Protein AF-A0AAD4BBR0-F1 (afdb_monomer)

Sequence (242 aa):
MSVAPRSRIVREEPELSGVGLGNFWDVTA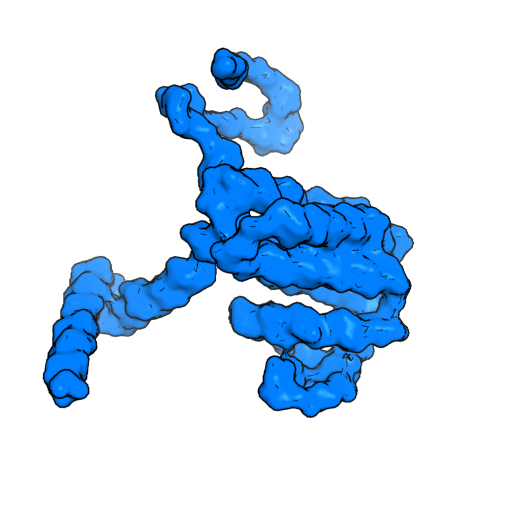KLPHSNIFLCITPDILHQLHKGVFKDHFVAWCAEIIGDEELDARFKAMTSYASLRHFKKGISKRKQWTGGDQKELEQVFVGVIAGAVDHRVITAARALLDFISYSQYQSHTDDTLQKMEAALKSFHQNKAVFVDLGIRTDFNIPKIHSMNHYMASICLFGSADGFNTEVPERLHIDLAKRAYRASNRRDYVIQMTTWLRRQDSIRLHDHFLKW

Radius of gyration: 22.99 Å; Cα contacts (8 Å, |Δi|>4): 212; chains: 1; bounding box: 62×43×58 Å

Foldseek 3Di:
DDDDDQDPPDDDDVVVVVPVPPDPPPPCSPPRPDDVVLVDFDALQVLQLVNPPPPPLVVLLCVQQPQVLLQVLLCVDDDDPPADRPNRGPPPPPDDDSVNSVSCLVCVLVSCPPRDDPLSSQLSVLSSLLSVLLQDQADDPVSLVSNVVSLVSNVVSVCVSVVVVVDDDDPGVSNVCSVCSSVSCVVPNGRVVPHCPVVVVVCVVQPVVQQVPDPVPVSVVSSVVVVVVVVVVVVVVVVVVD

Organism: NCBI:txid1328754

Structure (mmCIF, N/CA/C/O backbone):
data_AF-A0AAD4BBR0-F1
#
_entry.id   AF-A0AAD4BBR0-F1
#
loop_
_atom_site.group_PDB
_atom_site.id
_atom_site.type_symbol
_atom_site.label_atom_id
_atom_site.label_alt_id
_atom_site.label_comp_id
_atom_site.label_asym_id
_atom_site.label_entity_id
_atom_site.label_seq_id
_atom_site.pdbx_PDB_ins_code
_atom_site.Cartn_x
_atom_site.Cartn_y
_atom_site.Cartn_z
_atom_site.occupancy
_atom_site.B_iso_or_equiv
_atom_site.auth_seq_id
_atom_site.auth_comp_id
_atom_site.auth_asym_id
_atom_site.auth_atom_id
_atom_site.pdbx_PDB_model_num
ATOM 1 N N . MET A 1 1 ? -12.978 -14.078 -35.466 1.00 35.56 1 MET A N 1
ATOM 2 C CA . MET A 1 1 ? -12.199 -12.822 -35.401 1.00 35.56 1 MET A CA 1
ATOM 3 C C . MET A 1 1 ? -13.170 -11.658 -35.509 1.00 35.56 1 MET A C 1
ATOM 5 O O . MET A 1 1 ? -13.582 -11.312 -36.606 1.00 35.56 1 MET A O 1
ATOM 9 N N . SER A 1 2 ? -13.630 -11.148 -34.366 1.00 29.53 2 SER A N 1
ATOM 10 C CA . SER A 1 2 ? -14.564 -10.021 -34.306 1.00 29.53 2 SER A CA 1
ATOM 11 C C . SER A 1 2 ? -13.764 -8.725 -34.320 1.00 29.53 2 SER A C 1
ATOM 13 O O . SER A 1 2 ? -12.906 -8.521 -33.465 1.00 29.53 2 SER A O 1
ATOM 15 N N . VAL A 1 3 ? -14.013 -7.880 -35.315 1.00 32.84 3 VAL A N 1
ATOM 16 C CA . VAL A 1 3 ? -13.402 -6.556 -35.457 1.00 32.84 3 VAL A CA 1
ATOM 17 C C . VAL A 1 3 ? -13.932 -5.664 -34.332 1.00 32.84 3 VAL A C 1
ATOM 19 O O . VAL A 1 3 ? -15.141 -5.484 -34.205 1.00 32.84 3 VAL A O 1
ATOM 22 N N . ALA A 1 4 ? -13.036 -5.131 -33.498 1.00 34.41 4 ALA A N 1
ATOM 23 C CA . ALA A 1 4 ? -13.383 -4.120 -32.502 1.00 34.41 4 ALA A CA 1
ATOM 24 C C . ALA A 1 4 ? -13.940 -2.864 -33.206 1.00 34.41 4 ALA A C 1
ATOM 26 O O . ALA A 1 4 ? -13.445 -2.499 -34.279 1.00 34.41 4 ALA A O 1
ATOM 27 N N . PRO A 1 5 ? -14.970 -2.199 -32.654 1.00 35.06 5 PRO A N 1
ATOM 28 C CA . PRO A 1 5 ? -15.591 -1.061 -33.315 1.00 35.06 5 PRO A CA 1
ATOM 29 C C . PRO A 1 5 ? -14.582 0.086 -33.448 1.00 35.06 5 PRO A C 1
ATOM 31 O O . PRO A 1 5 ? -13.895 0.441 -32.491 1.00 35.06 5 PRO A O 1
ATOM 34 N N . ARG A 1 6 ? -14.498 0.661 -34.656 1.00 39.75 6 ARG A N 1
ATOM 35 C CA . ARG A 1 6 ? -13.721 1.875 -34.944 1.00 39.75 6 ARG A CA 1
ATOM 36 C C . ARG A 1 6 ? -14.080 2.954 -33.924 1.00 39.75 6 ARG A C 1
ATOM 38 O O . ARG A 1 6 ? -15.258 3.287 -33.786 1.00 39.75 6 ARG A O 1
ATOM 45 N N . SER A 1 7 ? -13.073 3.515 -33.257 1.00 41.94 7 SER A N 1
ATOM 46 C CA . SER A 1 7 ? -13.229 4.715 -32.442 1.00 41.94 7 SER A CA 1
ATOM 47 C C . SER A 1 7 ? -13.866 5.805 -33.306 1.00 41.94 7 SER A C 1
ATOM 49 O O . SER A 1 7 ? -13.363 6.200 -34.360 1.00 41.94 7 SER A O 1
ATOM 51 N N . ARG A 1 8 ? -15.069 6.212 -32.904 1.00 38.47 8 ARG A N 1
ATOM 52 C CA . ARG A 1 8 ? -15.843 7.257 -33.563 1.00 38.47 8 ARG A CA 1
ATOM 53 C C . ARG A 1 8 ? -15.064 8.559 -33.384 1.00 38.47 8 ARG A C 1
ATOM 55 O O . ARG A 1 8 ? -14.736 8.916 -32.258 1.00 38.47 8 ARG A O 1
ATOM 62 N N . ILE A 1 9 ? -14.766 9.249 -34.484 1.00 43.62 9 ILE A N 1
ATOM 63 C CA . ILE A 1 9 ? -14.258 10.625 -34.450 1.00 43.62 9 ILE A CA 1
ATOM 64 C C . ILE A 1 9 ? -15.238 11.427 -33.587 1.00 43.62 9 ILE A C 1
ATOM 66 O O . ILE A 1 9 ? -16.419 11.524 -33.933 1.00 43.62 9 ILE A O 1
ATOM 70 N N . VAL A 1 10 ? -14.757 11.911 -32.442 1.00 47.94 10 VAL A N 1
ATOM 71 C CA . VAL A 1 10 ? -15.538 12.681 -31.471 1.00 47.94 10 VAL A CA 1
ATOM 72 C C . VAL A 1 10 ? -16.025 13.943 -32.179 1.00 47.94 10 VAL A C 1
ATOM 74 O O . VAL A 1 10 ? -15.234 14.817 -32.527 1.00 47.94 10 VAL A O 1
ATOM 77 N N . ARG A 1 11 ? -17.329 13.997 -32.467 1.00 41.81 11 ARG A N 1
ATOM 78 C CA . ARG A 1 11 ? -18.015 15.261 -32.740 1.00 41.81 11 ARG A CA 1
ATOM 79 C C . ARG A 1 11 ? -18.098 16.008 -31.414 1.00 41.81 11 ARG A C 1
ATOM 81 O O . ARG A 1 11 ? -18.297 15.366 -30.388 1.00 41.81 11 ARG A O 1
ATOM 88 N N . GLU A 1 12 ? -17.921 17.324 -31.457 1.00 41.38 12 GLU A N 1
ATOM 89 C CA . GLU A 1 12 ? -18.091 18.212 -30.306 1.00 41.38 12 GLU A CA 1
ATOM 90 C C . GLU A 1 12 ? -19.393 17.866 -29.572 1.00 41.38 12 GLU A C 1
ATOM 92 O O . GLU A 1 12 ? -20.475 18.005 -30.142 1.00 41.38 12 GLU A O 1
ATOM 97 N N . GLU A 1 13 ? -19.287 17.367 -28.338 1.00 45.59 13 GLU A N 1
ATOM 98 C CA . GLU A 1 13 ? -20.430 17.198 -27.444 1.00 45.59 13 GLU A CA 1
ATOM 99 C C . GLU A 1 13 ? -20.559 18.480 -26.612 1.00 45.59 13 GLU A C 1
ATOM 101 O O . GLU A 1 13 ? -19.735 18.721 -25.724 1.00 45.59 13 GLU A O 1
ATOM 106 N N . PRO A 1 14 ? -21.558 19.339 -26.891 1.00 49.19 14 PRO A N 1
ATOM 107 C CA . PRO A 1 14 ? -21.671 20.655 -26.258 1.00 49.19 14 PRO A CA 1
ATOM 108 C C . PRO A 1 14 ? -21.890 20.576 -24.740 1.00 49.19 14 PRO A C 1
ATOM 110 O O . PRO A 1 14 ? -21.621 21.541 -24.025 1.00 49.19 14 PRO A O 1
ATOM 113 N N . GLU A 1 15 ? -22.351 19.427 -24.240 1.00 51.62 15 GLU A N 1
ATOM 114 C CA . GLU A 1 15 ? -22.767 19.208 -22.851 1.00 51.62 15 GLU A CA 1
ATOM 115 C C . GLU A 1 15 ? -21.601 19.206 -21.846 1.00 51.62 15 GLU A C 1
ATOM 117 O O . GLU A 1 15 ? -21.786 19.587 -20.692 1.00 51.62 15 GLU A O 1
ATOM 122 N N . LEU A 1 16 ? -20.377 18.867 -22.268 1.00 51.00 16 LEU A N 1
ATOM 123 C CA . LEU A 1 16 ? -19.216 18.763 -21.366 1.00 51.00 16 LEU A CA 1
ATOM 124 C C . LEU A 1 16 ? -18.528 20.111 -21.083 1.00 51.00 16 LEU A C 1
ATOM 126 O O . LEU A 1 16 ? -17.777 20.246 -20.116 1.00 51.00 16 LEU A O 1
ATOM 130 N N . SER A 1 17 ? -18.834 21.136 -21.881 1.00 47.94 17 SER A N 1
ATOM 131 C CA . SER A 1 17 ? -18.266 22.483 -21.741 1.00 47.94 17 SER A CA 1
ATOM 132 C C . SER A 1 17 ? -18.757 23.230 -20.490 1.00 47.94 17 SER A C 1
ATOM 134 O O . SER A 1 17 ? -18.035 24.065 -19.945 1.00 47.94 17 SER A O 1
ATOM 136 N N . GLY A 1 18 ? -19.950 22.892 -19.982 1.00 48.28 18 GLY A N 1
ATOM 137 C CA . GLY A 1 18 ? -20.580 23.562 -18.837 1.00 48.28 18 GLY A CA 1
ATOM 138 C C . GLY A 1 18 ? -19.974 23.234 -17.466 1.00 48.28 18 GLY A C 1
ATOM 139 O O . GLY A 1 18 ? -20.261 23.930 -16.497 1.00 48.28 18 GLY A O 1
ATOM 140 N N . VAL A 1 19 ? -19.127 22.203 -17.371 1.00 54.66 19 VAL A N 1
ATOM 141 C CA . VAL A 1 19 ? -18.536 21.705 -16.107 1.00 54.66 19 VAL A CA 1
ATOM 142 C C . VAL A 1 19 ? -17.014 21.886 -16.021 1.00 54.66 19 VAL A C 1
ATOM 144 O O . VAL A 1 19 ? -16.364 21.320 -15.147 1.00 54.66 19 VAL A O 1
ATOM 147 N N . GLY A 1 20 ? -16.419 22.697 -16.903 1.00 43.34 20 GLY A N 1
ATOM 148 C CA . GLY A 1 20 ? -14.985 23.024 -16.850 1.00 43.34 20 GLY A CA 1
ATOM 149 C C . GLY A 1 20 ? -14.047 21.883 -17.265 1.00 43.34 20 GLY A C 1
ATOM 150 O O . GLY A 1 20 ? -12.828 22.013 -17.151 1.00 43.34 20 GLY A O 1
ATOM 151 N N . LEU A 1 21 ? -14.590 20.778 -17.779 1.00 47.72 21 LEU A N 1
ATOM 152 C CA . LEU A 1 21 ? -13.823 19.706 -18.404 1.00 47.72 21 LEU A CA 1
ATOM 153 C C . LEU A 1 21 ? -13.617 20.070 -19.878 1.00 47.72 21 LEU A C 1
ATOM 155 O O . LEU A 1 21 ? -14.464 19.812 -20.727 1.00 47.72 21 LEU A O 1
ATOM 159 N N . GLY A 1 22 ? -12.500 20.736 -20.174 1.00 45.62 22 GLY A N 1
ATOM 160 C CA . GLY A 1 22 ? -12.110 21.030 -21.552 1.00 45.62 22 GLY A CA 1
ATOM 161 C C . GLY A 1 22 ? -11.939 19.751 -22.379 1.00 45.62 22 GLY A C 1
ATOM 162 O O . GLY A 1 22 ? -11.588 18.702 -21.840 1.00 45.62 22 GLY A O 1
ATOM 163 N N . ASN A 1 23 ? -12.170 19.860 -23.691 1.00 51.03 23 ASN A N 1
ATOM 164 C CA . ASN A 1 23 ? -12.022 18.776 -24.664 1.00 51.03 23 ASN A CA 1
ATOM 165 C C . ASN A 1 23 ? -10.709 18.008 -24.440 1.00 51.03 23 ASN A C 1
ATOM 167 O O . ASN A 1 23 ? -9.622 18.515 -24.727 1.00 51.03 23 ASN A O 1
ATOM 171 N N . PHE A 1 24 ? -10.806 16.778 -23.934 1.00 52.38 24 PHE A N 1
ATOM 172 C CA . PHE A 1 24 ? -9.657 15.893 -23.814 1.00 52.38 24 PHE A CA 1
ATOM 173 C C . PHE A 1 24 ? -9.290 15.411 -25.218 1.00 52.38 24 PHE A C 1
ATOM 175 O O . PHE A 1 24 ? -9.916 14.508 -25.772 1.00 52.38 24 PHE A O 1
ATOM 182 N N . TRP A 1 25 ? -8.310 16.068 -25.836 1.00 58.62 25 TRP A N 1
ATOM 183 C CA . TRP A 1 25 ? -7.782 15.633 -27.120 1.00 58.62 25 TRP A CA 1
ATOM 184 C C . TRP A 1 25 ? -6.954 14.366 -26.916 1.00 58.62 25 TRP A C 1
ATOM 186 O O . TRP A 1 25 ? -5.816 14.423 -26.444 1.00 58.62 25 TRP A O 1
ATOM 196 N N . ASP A 1 26 ? -7.525 13.217 -27.273 1.00 63.56 26 ASP A N 1
ATOM 197 C CA . ASP A 1 26 ? -6.785 11.962 -27.305 1.00 63.56 26 ASP A CA 1
ATOM 198 C C . ASP A 1 26 ? -5.733 12.020 -28.424 1.00 63.56 26 ASP A C 1
ATOM 200 O O . ASP A 1 26 ? -6.010 11.801 -29.606 1.00 63.56 26 ASP A O 1
ATOM 204 N N . VAL A 1 27 ? -4.491 12.323 -28.043 1.00 67.75 27 VAL A N 1
ATO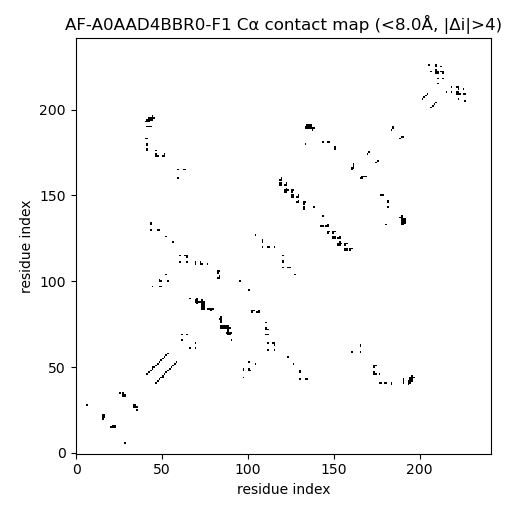M 205 C CA . VAL A 1 27 ? -3.330 12.353 -28.945 1.00 67.75 27 VAL A CA 1
ATOM 206 C C . VAL A 1 27 ? -3.071 11.000 -29.615 1.00 67.75 27 VAL A C 1
ATOM 208 O O . VAL A 1 27 ? -2.441 10.959 -30.673 1.00 67.75 27 VAL A O 1
ATOM 211 N N . THR A 1 28 ? -3.590 9.906 -29.047 1.00 66.62 28 THR A N 1
ATOM 212 C CA . THR A 1 28 ? -3.481 8.557 -29.609 1.00 66.62 28 THR A CA 1
ATOM 213 C C . THR A 1 28 ? -4.592 8.227 -30.601 1.00 66.62 28 THR A C 1
ATOM 215 O O . THR A 1 28 ? -4.449 7.262 -31.343 1.00 66.62 28 THR A O 1
ATOM 218 N N . ALA A 1 29 ? -5.629 9.063 -30.742 1.00 69.75 29 ALA A N 1
ATOM 219 C CA . ALA A 1 29 ? -6.727 8.828 -31.686 1.00 69.75 29 ALA A CA 1
ATOM 220 C C . ALA A 1 29 ? -6.264 8.724 -33.153 1.00 69.75 29 ALA A C 1
ATOM 222 O O . ALA A 1 29 ? -6.942 8.128 -33.989 1.00 69.75 29 ALA A O 1
ATOM 223 N N . LYS A 1 30 ? -5.098 9.300 -33.476 1.00 79.88 30 LYS A N 1
ATOM 224 C CA . LYS A 1 30 ? -4.462 9.217 -34.802 1.00 79.88 30 LYS A CA 1
ATOM 225 C C . LYS A 1 30 ? -3.532 8.011 -34.968 1.00 79.88 30 LYS A C 1
ATOM 227 O O . LYS A 1 30 ? -3.019 7.797 -36.064 1.00 79.88 30 LYS A O 1
ATOM 232 N N . LEU A 1 31 ? -3.291 7.244 -33.908 1.00 79.62 31 LEU A N 1
ATOM 233 C CA . LEU A 1 31 ? -2.424 6.073 -33.904 1.00 79.62 31 LEU A CA 1
ATOM 234 C C . LEU A 1 31 ? -3.302 4.807 -33.954 1.00 79.62 31 LEU A C 1
ATOM 236 O O . LEU A 1 31 ? -3.894 4.429 -32.947 1.00 79.62 31 LEU A O 1
ATOM 240 N N . PRO A 1 32 ? -3.397 4.117 -35.107 1.00 76.69 32 PRO A N 1
ATOM 241 C CA . PRO A 1 32 ? -4.401 3.070 -35.350 1.00 76.69 32 PRO A CA 1
ATOM 242 C C . PRO A 1 32 ? -4.247 1.808 -34.484 1.00 76.69 32 PRO A C 1
ATOM 244 O O . PRO A 1 32 ? -5.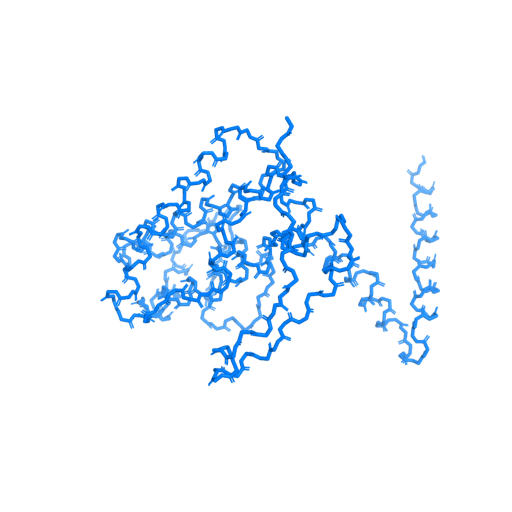137 0.960 -34.473 1.00 76.69 32 PRO A O 1
ATOM 247 N N . HIS A 1 33 ? -3.132 1.677 -33.764 1.00 78.62 33 HIS A N 1
ATOM 248 C CA . HIS A 1 33 ? -2.830 0.547 -32.882 1.00 78.62 33 HIS A CA 1
ATOM 249 C C . HIS A 1 33 ? -2.523 0.981 -31.444 1.00 78.62 33 HIS A C 1
ATOM 251 O O . HIS A 1 33 ? -2.006 0.189 -30.661 1.00 78.62 33 HIS A O 1
ATOM 257 N N . SER A 1 34 ? -2.821 2.232 -31.088 1.00 76.62 34 SER A N 1
ATOM 258 C CA . SER A 1 34 ? -2.643 2.738 -29.731 1.00 76.62 34 SER A CA 1
ATOM 259 C C . SER A 1 34 ? -4.003 2.946 -29.090 1.00 76.62 34 SER A C 1
ATOM 261 O O . SER A 1 34 ? -4.878 3.597 -29.650 1.00 76.62 34 SER A O 1
ATOM 263 N N . ASN A 1 35 ? -4.174 2.380 -27.902 1.00 78.31 35 ASN A N 1
ATOM 264 C CA . ASN A 1 35 ? -5.327 2.640 -27.062 1.00 78.31 35 ASN A CA 1
ATOM 265 C C . ASN A 1 35 ? -4.808 3.247 -25.761 1.00 78.31 35 ASN A C 1
ATOM 267 O O . ASN A 1 35 ? -4.262 2.526 -24.928 1.00 78.31 35 ASN A O 1
ATOM 271 N N . ILE A 1 36 ? -4.965 4.562 -25.595 1.00 78.62 36 ILE A N 1
ATOM 272 C CA . ILE A 1 36 ? -4.484 5.275 -24.405 1.00 78.62 36 ILE A CA 1
ATOM 273 C C . ILE A 1 36 ? -5.045 4.698 -23.101 1.00 78.62 36 ILE A C 1
ATOM 275 O O . ILE A 1 36 ? -4.349 4.684 -22.088 1.00 78.62 36 ILE A O 1
ATOM 279 N N . PHE A 1 37 ? -6.259 4.142 -23.129 1.00 74.19 37 PHE A N 1
ATOM 280 C CA . PHE A 1 37 ? -6.887 3.528 -21.959 1.00 74.19 37 PHE A CA 1
ATOM 281 C C . PHE A 1 37 ? -6.199 2.226 -21.533 1.00 74.19 37 PHE A C 1
ATOM 283 O O . PHE A 1 37 ? -6.291 1.840 -20.373 1.00 74.19 37 PHE A O 1
ATOM 290 N N . LEU A 1 38 ? -5.474 1.576 -22.446 1.00 78.31 38 LEU A N 1
ATOM 291 C CA . LEU A 1 38 ? -4.644 0.405 -22.164 1.00 78.31 38 LEU A CA 1
ATOM 292 C C . LEU A 1 38 ? -3.210 0.774 -21.756 1.00 78.31 38 LEU A C 1
ATOM 294 O O . LEU A 1 38 ? -2.477 -0.082 -21.275 1.00 78.31 38 LEU A O 1
ATOM 298 N N . CYS A 1 39 ? -2.797 2.033 -21.929 1.00 77.06 39 CYS A N 1
ATOM 299 C CA . CYS A 1 39 ? -1.454 2.493 -21.569 1.00 77.06 39 CYS A CA 1
ATOM 300 C C . CYS A 1 39 ? -1.303 2.825 -20.077 1.00 77.06 39 CYS A C 1
ATOM 302 O O . CYS A 1 39 ? -0.183 3.021 -19.610 1.00 77.06 39 CYS A O 1
ATOM 304 N N . ILE A 1 40 ? -2.406 2.917 -19.330 1.00 80.19 40 ILE A N 1
ATOM 305 C CA . ILE A 1 40 ? -2.385 3.197 -17.893 1.00 80.19 40 ILE A CA 1
ATOM 306 C C . ILE A 1 40 ? -2.365 1.862 -17.154 1.00 80.19 40 ILE A C 1
ATOM 308 O O . ILE A 1 40 ? -3.407 1.319 -16.789 1.00 80.19 40 ILE A O 1
ATOM 312 N N . THR A 1 41 ? -1.168 1.318 -16.957 1.00 83.44 41 THR A N 1
ATOM 313 C CA . THR A 1 41 ? -1.000 0.085 -16.190 1.00 83.44 41 THR A CA 1
ATOM 314 C C . THR A 1 41 ? -1.154 0.339 -14.683 1.00 83.44 41 THR A C 1
ATOM 316 O O . THR A 1 41 ? -0.916 1.455 -14.204 1.00 83.44 41 THR A O 1
ATOM 319 N N . PRO A 1 42 ? -1.560 -0.681 -13.911 1.00 87.69 42 PRO A N 1
ATOM 320 C CA . PRO A 1 42 ? -1.640 -0.589 -12.460 1.00 87.69 42 PRO A CA 1
ATOM 321 C C . PRO A 1 42 ? -0.301 -0.197 -11.816 1.00 87.69 42 PRO A C 1
ATOM 323 O O . PRO A 1 42 ? 0.756 -0.594 -12.281 1.00 87.69 42 PRO A O 1
ATOM 326 N N . ASP A 1 43 ? -0.334 0.563 -10.724 1.00 89.81 43 ASP A N 1
ATOM 327 C CA . ASP A 1 43 ? 0.864 0.938 -9.958 1.00 89.81 43 ASP A CA 1
ATOM 328 C C . ASP A 1 43 ? 0.622 0.656 -8.476 1.00 89.81 43 ASP A C 1
ATOM 330 O O . ASP A 1 43 ? -0.039 1.434 -7.781 1.00 89.81 43 ASP A O 1
ATOM 334 N N . ILE A 1 44 ? 1.159 -0.468 -7.999 1.00 90.69 44 ILE A N 1
ATOM 335 C CA . ILE A 1 44 ? 0.946 -0.967 -6.636 1.00 90.69 44 ILE A CA 1
ATOM 336 C C . ILE A 1 44 ? 1.392 0.079 -5.606 1.00 90.69 44 ILE A C 1
ATOM 338 O O . ILE A 1 44 ? 0.682 0.335 -4.630 1.00 90.69 44 ILE A O 1
ATOM 342 N N . LEU A 1 45 ? 2.529 0.742 -5.829 1.00 88.81 45 LEU A N 1
ATOM 343 C CA . LEU A 1 45 ? 3.076 1.691 -4.865 1.00 88.81 45 LEU A CA 1
ATOM 344 C C . LEU A 1 45 ? 2.199 2.935 -4.725 1.00 88.81 45 LEU A C 1
ATOM 346 O O . LEU A 1 45 ? 1.766 3.286 -3.623 1.00 88.81 45 LEU A O 1
ATOM 350 N N . HIS A 1 46 ? 1.939 3.631 -5.831 1.00 88.75 46 HIS A N 1
ATOM 351 C CA .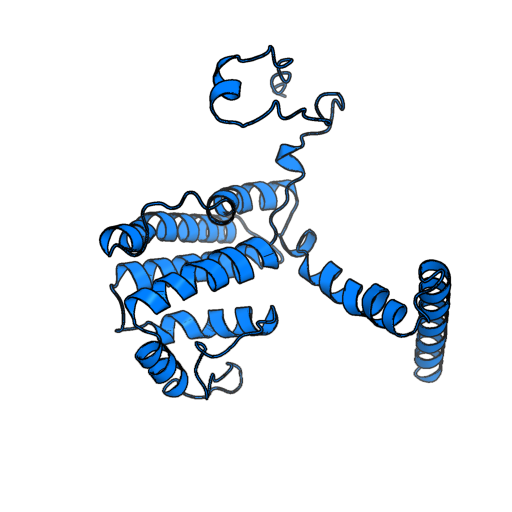 HIS A 1 46 ? 1.259 4.926 -5.773 1.00 88.75 46 HIS A CA 1
ATOM 352 C C . HIS A 1 46 ? -0.258 4.807 -5.653 1.00 88.75 46 HIS A C 1
ATOM 354 O O . HIS A 1 46 ? -0.894 5.683 -5.042 1.00 88.75 46 HIS A O 1
ATOM 360 N N . GLN A 1 47 ? -0.838 3.754 -6.235 1.00 93.06 47 GLN A N 1
ATOM 361 C CA . GLN A 1 47 ? -2.275 3.525 -6.185 1.00 93.06 47 GLN A CA 1
ATOM 362 C C . GLN A 1 47 ? -2.652 2.806 -4.898 1.00 93.06 47 GLN A C 1
ATOM 364 O O . GLN A 1 47 ? -3.463 3.354 -4.158 1.00 93.06 47 GLN A O 1
ATOM 369 N N . LEU A 1 48 ? -2.052 1.654 -4.585 1.00 94.69 48 LEU A N 1
ATOM 370 C CA . LEU A 1 48 ? -2.499 0.824 -3.465 1.00 94.69 48 LEU A CA 1
ATOM 371 C C . LEU A 1 48 ? -1.849 1.219 -2.138 1.00 94.69 48 LEU A C 1
ATOM 373 O O . LEU A 1 48 ? -2.546 1.751 -1.275 1.00 94.69 48 LEU A O 1
ATOM 377 N N . HIS A 1 49 ? -0.533 1.034 -1.997 1.00 93.62 49 HIS A N 1
ATOM 378 C CA . HIS A 1 49 ? 0.189 1.236 -0.732 1.00 93.62 49 HIS A CA 1
ATOM 379 C C . HIS A 1 49 ? 0.050 2.660 -0.205 1.00 93.62 49 HIS A C 1
ATOM 381 O O . HIS A 1 49 ? -0.455 2.917 0.892 1.00 93.62 49 HIS A O 1
ATOM 387 N N . LYS A 1 50 ? 0.476 3.625 -1.021 1.00 91.75 50 LYS A N 1
ATOM 388 C CA . LYS A 1 50 ? 0.426 5.035 -0.655 1.00 91.75 50 LYS A CA 1
ATOM 389 C C . LYS A 1 50 ? -0.993 5.571 -0.739 1.00 91.75 50 LYS A C 1
ATOM 391 O O . LYS A 1 50 ? -1.428 6.275 0.159 1.00 91.75 50 LYS A O 1
ATOM 396 N N . GLY A 1 51 ? -1.693 5.253 -1.822 1.00 93.69 51 GLY A N 1
ATOM 397 C CA . GLY A 1 51 ? -2.978 5.850 -2.143 1.00 93.69 51 GLY A CA 1
ATOM 398 C C . GLY A 1 51 ? -4.145 5.296 -1.345 1.00 93.69 51 GLY A C 1
ATOM 399 O O . GLY A 1 51 ? -4.652 5.962 -0.450 1.00 93.69 51 GLY A O 1
ATOM 400 N N . VAL A 1 52 ? -4.616 4.109 -1.716 1.00 96.69 52 VAL A N 1
ATOM 401 C CA . VAL A 1 52 ? -5.816 3.511 -1.127 1.00 96.69 52 VAL A CA 1
ATOM 402 C C . VAL A 1 52 ? -5.587 3.187 0.346 1.00 96.69 52 VAL A C 1
ATOM 404 O O . VAL A 1 52 ? -6.412 3.560 1.174 1.00 96.69 52 VAL A O 1
ATOM 407 N N . PHE A 1 53 ? -4.474 2.542 0.691 1.00 97.25 53 PHE A N 1
ATOM 408 C CA . PHE A 1 53 ? -4.215 2.129 2.063 1.00 97.25 53 PHE A CA 1
ATOM 409 C C . PHE A 1 53 ? -3.783 3.307 2.945 1.00 97.25 53 PHE A C 1
ATOM 411 O O . PHE A 1 53 ? -4.539 3.732 3.819 1.00 97.25 53 PHE A O 1
ATOM 418 N N . LYS A 1 54 ? -2.595 3.881 2.721 1.00 94.81 54 LYS A N 1
ATOM 419 C CA . LYS A 1 54 ? -2.029 4.870 3.652 1.00 94.81 54 LYS A CA 1
ATOM 420 C C . LYS A 1 54 ? -2.739 6.231 3.623 1.00 94.81 54 LYS A C 1
ATOM 422 O O . LYS A 1 54 ? -2.944 6.813 4.685 1.00 94.81 54 LYS A O 1
ATOM 427 N N . ASP A 1 55 ? -3.027 6.803 2.452 1.00 94.06 55 ASP A N 1
ATOM 428 C CA . ASP A 1 55 ? -3.565 8.175 2.354 1.00 94.06 55 ASP A CA 1
ATOM 429 C C . ASP A 1 55 ? -5.069 8.229 2.655 1.00 94.06 55 ASP A C 1
ATOM 431 O O . ASP A 1 55 ? -5.575 9.264 3.084 1.00 94.06 55 ASP A O 1
ATOM 435 N N . HIS A 1 56 ? -5.776 7.120 2.441 1.00 95.75 56 HIS A N 1
ATOM 436 C CA . HIS A 1 56 ? -7.222 7.046 2.588 1.00 95.75 56 HIS A CA 1
ATOM 437 C C . HIS A 1 56 ? -7.633 6.121 3.732 1.00 95.75 56 HIS A C 1
ATOM 439 O O . HIS A 1 56 ? -8.090 6.606 4.761 1.00 95.75 56 HIS A O 1
ATOM 445 N N . PHE A 1 57 ? -7.439 4.812 3.593 1.00 97.12 57 PHE A N 1
ATOM 446 C CA . PHE A 1 57 ? -7.985 3.831 4.530 1.00 97.12 57 PHE A CA 1
ATOM 447 C C . PHE A 1 57 ? -7.495 4.028 5.973 1.00 97.12 57 PHE A C 1
ATOM 449 O O . PHE A 1 57 ? -8.301 4.077 6.900 1.00 97.12 57 PHE A O 1
ATOM 456 N N . VAL A 1 58 ? -6.183 4.213 6.166 1.00 96.69 58 VAL A N 1
ATOM 457 C CA . VAL A 1 58 ? -5.595 4.472 7.492 1.00 96.69 58 VAL A CA 1
ATOM 458 C C . VAL A 1 58 ? -6.136 5.768 8.094 1.00 96.69 58 VAL A C 1
ATOM 460 O O . VAL A 1 58 ? -6.438 5.794 9.284 1.00 96.69 58 VAL A O 1
ATOM 463 N N . ALA A 1 59 ? -6.299 6.819 7.284 1.00 95.75 59 ALA A N 1
ATOM 464 C CA . ALA A 1 59 ? -6.843 8.094 7.745 1.00 95.75 59 ALA A CA 1
ATOM 465 C C . ALA A 1 59 ? -8.299 7.951 8.218 1.00 95.75 59 ALA A C 1
ATOM 467 O O . ALA A 1 59 ? -8.645 8.463 9.275 1.00 95.75 59 ALA A O 1
ATOM 468 N N . TRP A 1 60 ? -9.126 7.191 7.495 1.00 97.25 60 TRP A N 1
ATOM 469 C CA . TRP A 1 60 ? -10.519 6.948 7.886 1.00 97.25 60 TRP A CA 1
ATOM 470 C C . TRP A 1 60 ? -10.617 6.165 9.192 1.00 97.25 60 TRP A C 1
ATOM 472 O O . TRP A 1 60 ? -11.414 6.500 10.060 1.00 97.25 60 TRP A O 1
ATOM 482 N N . CYS A 1 61 ? -9.790 5.132 9.363 1.00 97.31 61 CYS A N 1
ATOM 483 C CA . CYS A 1 61 ? -9.743 4.390 10.620 1.00 97.31 61 CYS A CA 1
ATOM 484 C C . CYS A 1 61 ? -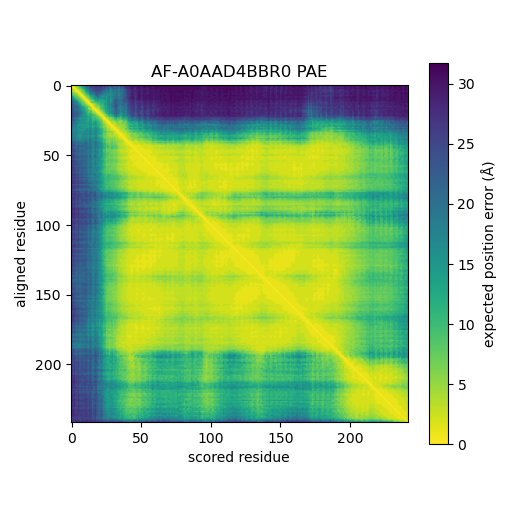9.222 5.248 11.781 1.00 97.31 61 CYS A C 1
ATOM 486 O O . CYS A 1 61 ? -9.724 5.113 12.892 1.00 97.31 61 CYS A O 1
ATOM 488 N N . ALA A 1 62 ? -8.242 6.123 11.539 1.00 96.44 62 ALA A N 1
ATOM 489 C CA . ALA A 1 62 ? -7.746 7.048 12.555 1.00 96.44 62 ALA A CA 1
ATOM 490 C C . ALA A 1 62 ? -8.826 8.038 13.006 1.00 96.44 62 ALA A C 1
ATOM 492 O O . ALA A 1 62 ? -8.936 8.303 14.197 1.00 96.44 62 ALA A O 1
ATOM 493 N N . GLU A 1 63 ? -9.670 8.512 12.089 1.00 96.81 63 GLU A N 1
ATOM 494 C CA . GLU A 1 63 ? -10.802 9.385 12.414 1.00 96.81 63 GLU A CA 1
ATOM 495 C C . GLU A 1 63 ? -11.880 8.670 13.246 1.00 96.81 63 GLU A C 1
ATOM 497 O O . GLU A 1 63 ? -12.422 9.259 14.175 1.00 96.81 63 GLU A O 1
ATOM 502 N N . ILE A 1 64 ? -12.137 7.383 12.979 1.00 96.88 64 ILE A N 1
ATOM 503 C CA . ILE A 1 64 ? -13.079 6.571 13.772 1.00 96.88 64 ILE A CA 1
ATOM 504 C C . ILE A 1 64 ? -12.544 6.310 15.188 1.00 96.88 64 ILE A C 1
ATOM 506 O O . ILE A 1 64 ? -13.289 6.397 16.160 1.00 96.88 64 ILE A O 1
ATOM 510 N N . ILE A 1 65 ? -11.272 5.919 15.300 1.00 97.12 65 ILE A N 1
ATOM 511 C CA . ILE A 1 65 ? -10.679 5.430 16.556 1.00 97.12 65 ILE A CA 1
ATOM 512 C C . ILE A 1 65 ? -10.180 6.588 17.434 1.00 97.12 65 ILE A C 1
ATOM 514 O O . ILE A 1 65 ? -10.208 6.494 18.659 1.00 97.12 65 ILE A O 1
ATOM 518 N N . GLY A 1 66 ? -9.707 7.667 16.812 1.00 97.06 66 GLY A N 1
ATOM 519 C CA . GLY A 1 66 ? -8.940 8.731 17.449 1.00 97.06 66 GLY A CA 1
ATOM 520 C C . GLY A 1 66 ? -7.441 8.415 17.519 1.00 97.06 66 GLY A C 1
ATOM 521 O O . GLY A 1 66 ? -7.027 7.287 17.801 1.00 97.06 66 GLY A O 1
ATOM 522 N N . ASP A 1 67 ? -6.608 9.435 17.295 1.00 95.69 67 ASP A N 1
ATOM 523 C CA . ASP A 1 67 ? -5.143 9.299 17.234 1.00 95.69 67 ASP A CA 1
ATOM 524 C C . ASP A 1 67 ? -4.527 8.745 18.527 1.00 95.69 67 ASP A C 1
ATOM 526 O O . ASP A 1 67 ? -3.579 7.959 18.477 1.00 95.69 67 ASP A O 1
ATOM 530 N N . GLU A 1 68 ? -5.052 9.145 19.690 1.00 96.38 68 GLU A N 1
ATOM 531 C CA . GLU A 1 68 ? -4.532 8.714 20.992 1.00 96.38 68 GLU A CA 1
ATOM 532 C C . GLU A 1 68 ? -4.704 7.208 21.198 1.00 96.38 68 GLU A C 1
ATOM 534 O O . GLU A 1 68 ? -3.746 6.513 21.552 1.00 96.38 68 GLU A O 1
ATOM 539 N N . GLU A 1 69 ? -5.904 6.702 20.919 1.00 97.25 69 GLU A N 1
ATOM 540 C CA . GLU A 1 69 ? -6.238 5.289 21.064 1.00 97.25 69 GLU A CA 1
ATOM 541 C C . GLU A 1 69 ? -5.560 4.442 19.982 1.00 97.25 69 GLU A C 1
ATOM 543 O O . GLU A 1 69 ? -5.038 3.359 20.261 1.00 97.25 69 GLU A O 1
ATOM 548 N N . LEU A 1 70 ? -5.484 4.949 18.749 1.00 96.94 70 LEU A N 1
ATOM 549 C CA . LEU A 1 70 ? -4.765 4.279 17.671 1.00 96.94 70 LEU A CA 1
ATOM 550 C C . LEU A 1 70 ? -3.279 4.108 18.022 1.00 96.94 70 LEU A C 1
ATOM 552 O O . LEU A 1 70 ? -2.727 3.010 17.913 1.00 96.94 70 LEU A O 1
ATOM 556 N N . ASP A 1 71 ? -2.630 5.168 18.504 1.00 97.00 71 ASP A N 1
ATOM 557 C CA . ASP A 1 71 ? -1.238 5.113 18.946 1.00 97.00 71 ASP A CA 1
ATOM 558 C C . ASP A 1 71 ? -1.045 4.207 20.170 1.00 97.00 71 ASP A C 1
ATOM 560 O O . ASP A 1 71 ? -0.008 3.546 20.273 1.00 97.00 71 ASP A O 1
ATOM 564 N N . ALA A 1 72 ? -1.996 4.181 21.110 1.00 96.81 72 ALA A N 1
ATOM 565 C CA . ALA A 1 72 ? -1.960 3.280 22.261 1.00 96.81 72 ALA A CA 1
ATOM 566 C C . ALA A 1 72 ? -1.987 1.812 21.813 1.00 96.81 72 ALA A C 1
ATOM 568 O O . ALA A 1 72 ? -1.155 1.016 22.256 1.00 96.81 72 ALA A O 1
ATOM 569 N N . ARG A 1 73 ? -2.852 1.473 20.852 1.00 96.50 73 ARG A N 1
ATOM 570 C CA . ARG A 1 73 ? -2.933 0.131 20.261 1.00 96.50 73 ARG A CA 1
ATOM 571 C C . ARG A 1 73 ? -1.652 -0.267 19.539 1.00 96.50 73 ARG A C 1
ATOM 573 O O . ARG A 1 73 ? -1.131 -1.352 19.787 1.00 96.50 73 ARG A O 1
ATOM 580 N N . PHE A 1 74 ? -1.067 0.622 18.735 1.00 95.56 74 PHE A N 1
ATOM 581 C CA . PHE A 1 74 ? 0.238 0.368 18.106 1.00 95.56 74 PHE A CA 1
ATOM 582 C C . PHE A 1 74 ? 1.349 0.070 19.122 1.00 95.56 74 PHE A C 1
ATOM 584 O O . PHE A 1 74 ? 2.201 -0.783 18.866 1.00 95.56 74 PHE A O 1
ATOM 591 N N . LYS A 1 75 ? 1.346 0.753 20.272 1.00 94.75 75 LYS A N 1
ATOM 592 C CA . LYS A 1 75 ? 2.312 0.521 21.359 1.00 94.75 75 LYS A CA 1
ATOM 593 C C . LYS A 1 75 ? 2.058 -0.791 22.099 1.00 94.75 75 LYS A C 1
ATOM 595 O O . LYS A 1 75 ? 3.014 -1.404 22.560 1.00 94.75 75 LYS A O 1
ATOM 600 N N . ALA A 1 76 ? 0.799 -1.207 22.216 1.00 94.31 76 ALA A N 1
ATOM 601 C CA . ALA A 1 76 ? 0.403 -2.432 22.905 1.00 94.31 76 ALA A CA 1
ATOM 602 C C . ALA A 1 76 ? 0.660 -3.710 22.085 1.00 94.31 76 ALA A C 1
ATOM 604 O O . ALA A 1 76 ? 0.728 -4.797 22.657 1.00 94.31 76 ALA A O 1
ATOM 605 N N . MET A 1 77 ? 0.823 -3.596 20.762 1.00 91.62 77 MET A N 1
ATOM 606 C CA . MET A 1 77 ? 1.131 -4.735 19.892 1.00 91.62 77 MET A CA 1
ATOM 607 C C . MET A 1 77 ? 2.389 -5.476 20.353 1.00 91.62 77 MET A C 1
ATOM 609 O O . MET A 1 77 ? 3.449 -4.875 20.540 1.00 91.62 77 MET A O 1
ATOM 613 N N . THR A 1 78 ? 2.302 -6.800 20.471 1.00 87.81 78 THR A N 1
ATOM 614 C CA . THR A 1 78 ? 3.451 -7.638 20.829 1.00 87.81 78 THR A CA 1
ATOM 615 C C . THR A 1 78 ? 4.554 -7.519 19.779 1.00 87.81 78 THR A C 1
ATOM 617 O O . THR A 1 78 ? 4.301 -7.559 18.575 1.00 87.81 78 THR A O 1
ATOM 620 N N . SER A 1 79 ? 5.800 -7.380 20.231 1.00 89.06 79 SER A N 1
ATOM 621 C CA . SER A 1 79 ? 6.952 -7.355 19.332 1.00 89.06 79 SER A CA 1
ATOM 622 C C . SER A 1 79 ? 7.213 -8.754 18.775 1.00 89.06 79 SER A C 1
ATOM 624 O O . SER A 1 79 ? 7.370 -9.702 19.540 1.00 89.06 79 SER A O 1
ATOM 626 N N . TYR A 1 80 ? 7.334 -8.867 17.453 1.00 89.00 80 TYR A N 1
ATOM 627 C CA . TYR A 1 80 ? 7.719 -10.097 16.764 1.00 89.00 80 TYR A CA 1
ATOM 628 C C . TYR A 1 80 ? 8.906 -9.822 15.836 1.00 89.00 80 TYR A C 1
ATOM 630 O O . TYR A 1 80 ? 9.038 -8.717 15.320 1.00 89.00 80 TYR A O 1
ATOM 638 N N . ALA A 1 81 ? 9.789 -10.801 15.630 1.00 86.00 81 ALA A N 1
ATOM 639 C CA . ALA A 1 81 ? 11.052 -10.574 14.919 1.00 86.00 81 ALA A CA 1
ATOM 640 C C . ALA A 1 81 ? 10.865 -10.140 13.453 1.00 86.00 81 ALA A C 1
ATOM 642 O O . ALA A 1 81 ? 11.669 -9.368 12.939 1.00 86.00 81 ALA A O 1
ATOM 643 N N . SER A 1 82 ? 9.805 -10.616 12.793 1.00 86.19 82 SER A N 1
ATOM 644 C CA . SER A 1 82 ? 9.513 -10.315 11.386 1.00 86.19 82 SER A CA 1
ATOM 645 C C . SER A 1 82 ? 8.478 -9.208 11.176 1.00 86.19 82 SER A C 1
ATOM 647 O O . SER A 1 82 ? 8.070 -9.006 10.040 1.00 86.19 82 SER A O 1
ATOM 649 N N . LEU A 1 83 ? 8.005 -8.549 12.240 1.00 88.62 83 LEU A N 1
ATOM 650 C CA . LEU A 1 83 ? 7.003 -7.486 12.147 1.00 88.62 83 LEU A CA 1
ATOM 651 C C . LEU A 1 83 ? 7.530 -6.222 12.803 1.00 88.62 83 LEU A C 1
ATOM 653 O O . LEU A 1 83 ? 8.034 -6.240 13.932 1.00 88.62 83 LEU A O 1
ATOM 657 N N . ARG A 1 84 ? 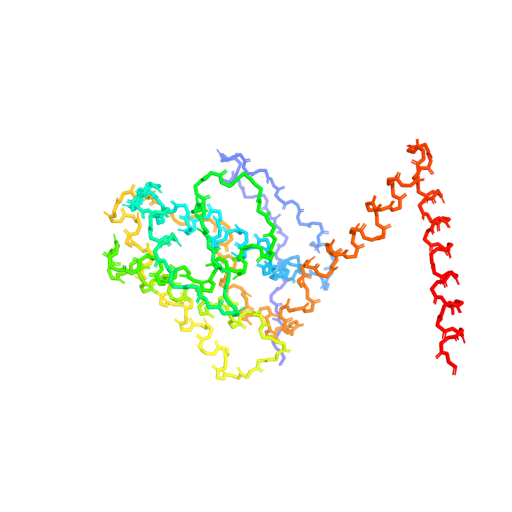7.355 -5.087 12.136 1.00 90.56 84 ARG A N 1
ATOM 658 C CA . ARG A 1 84 ? 7.732 -3.819 12.738 1.00 90.56 84 ARG A CA 1
ATOM 659 C C . ARG A 1 84 ? 6.853 -3.455 13.927 1.00 90.56 84 ARG A C 1
ATOM 661 O O . ARG A 1 84 ? 5.642 -3.287 13.827 1.00 90.56 84 ARG A O 1
ATOM 668 N N . HIS A 1 85 ? 7.514 -3.176 15.045 1.00 92.00 85 HIS A N 1
ATOM 669 C CA . HIS A 1 85 ? 6.862 -2.634 16.226 1.00 92.00 85 HIS A CA 1
ATOM 670 C C . HIS A 1 85 ? 6.892 -1.090 16.245 1.00 92.00 85 HIS A C 1
ATOM 672 O O . HIS A 1 85 ? 7.956 -0.457 16.270 1.00 92.00 85 HIS A O 1
ATOM 678 N N . PHE A 1 86 ? 5.713 -0.463 16.259 1.00 92.12 86 PHE A N 1
ATOM 679 C CA . PHE A 1 86 ? 5.531 0.993 16.215 1.00 92.12 86 PHE A CA 1
ATOM 680 C C . PHE A 1 86 ? 5.517 1.614 17.625 1.00 92.12 86 PHE A C 1
ATOM 682 O O . PHE A 1 86 ? 4.509 2.140 18.089 1.00 92.12 86 PHE A O 1
ATOM 689 N N . LYS A 1 87 ? 6.679 1.629 18.297 1.00 90.81 87 LYS A N 1
ATOM 690 C CA . LYS A 1 87 ? 6.857 2.093 19.699 1.00 90.81 87 LYS A CA 1
ATOM 691 C C . LYS A 1 87 ? 6.310 3.489 20.029 1.00 90.81 87 LYS A C 1
ATOM 693 O O . LYS A 1 87 ? 6.096 3.808 21.193 1.00 90.81 87 LYS A O 1
ATOM 698 N N . LYS A 1 88 ? 6.180 4.369 19.034 1.00 91.50 88 LYS A N 1
ATOM 699 C CA . LYS A 1 88 ? 5.694 5.749 19.211 1.00 91.50 88 LYS A CA 1
ATOM 700 C C . LYS A 1 88 ? 4.307 5.970 18.603 1.00 91.50 88 LYS A C 1
ATOM 702 O O . LYS A 1 88 ? 3.872 7.114 18.571 1.00 91.50 88 LYS A O 1
ATOM 707 N N . GLY A 1 89 ? 3.646 4.909 18.143 1.00 92.88 89 GLY A N 1
ATOM 708 C CA . GLY A 1 89 ? 2.469 5.021 17.293 1.00 92.88 89 GLY A CA 1
ATOM 709 C C . GLY A 1 89 ? 2.806 5.553 15.898 1.00 92.88 89 GLY A C 1
ATOM 710 O O . GLY A 1 89 ? 3.970 5.533 15.472 1.00 92.88 89 GLY A O 1
ATOM 711 N N . ILE A 1 90 ? 1.780 6.021 15.192 1.00 93.19 90 ILE A N 1
ATOM 712 C CA . ILE A 1 90 ? 1.873 6.490 13.806 1.00 93.19 90 ILE A CA 1
ATOM 713 C C . ILE A 1 90 ? 1.428 7.946 13.622 1.00 93.19 90 ILE A C 1
ATOM 715 O O . ILE A 1 90 ? 1.867 8.568 12.653 1.00 93.19 90 ILE A O 1
ATOM 719 N N . SER A 1 91 ? 0.650 8.515 14.551 1.00 90.62 91 SER A N 1
ATOM 720 C CA . SER A 1 91 ? 0.049 9.856 14.412 1.00 90.62 91 SER A CA 1
ATOM 721 C C . SER A 1 91 ? 1.090 10.964 14.173 1.00 90.62 91 SER A C 1
ATOM 723 O O . SER A 1 91 ? 0.960 11.811 13.291 1.00 90.62 91 SER A O 1
ATOM 725 N N . LYS A 1 92 ? 2.217 10.923 14.897 1.00 88.62 92 LYS A N 1
ATOM 726 C CA . LYS A 1 92 ? 3.276 11.953 14.844 1.00 88.62 92 LYS A CA 1
ATOM 727 C C . LYS A 1 92 ? 4.225 11.803 13.650 1.00 88.62 92 LYS A C 1
ATOM 729 O O . LYS A 1 92 ? 5.198 12.556 13.523 1.00 88.62 92 LYS A O 1
ATOM 734 N N . ARG A 1 93 ? 4.010 10.811 12.784 1.00 86.69 93 ARG A N 1
ATOM 735 C CA . ARG A 1 93 ? 4.955 10.437 11.729 1.00 86.69 93 ARG A CA 1
ATOM 736 C C . ARG A 1 93 ? 4.710 11.242 10.456 1.00 86.69 93 ARG A C 1
ATOM 738 O O . ARG A 1 93 ? 3.808 10.955 9.678 1.00 86.69 93 ARG A O 1
ATOM 745 N N . LYS A 1 94 ? 5.570 12.238 10.219 1.00 82.12 94 LYS A N 1
ATOM 746 C CA . LYS A 1 94 ? 5.460 13.148 9.062 1.00 82.12 94 LYS A CA 1
ATOM 747 C C . LYS A 1 94 ? 5.978 12.559 7.748 1.00 82.12 94 LYS A C 1
ATOM 749 O O . LYS A 1 94 ? 5.483 12.914 6.685 1.00 82.12 94 LYS A O 1
ATOM 754 N N . GLN A 1 95 ? 6.986 11.691 7.805 1.00 83.62 95 GLN A N 1
ATOM 755 C CA . GLN A 1 95 ? 7.596 11.086 6.619 1.00 83.62 95 GLN A CA 1
ATOM 756 C C . GLN A 1 95 ? 7.357 9.580 6.605 1.00 83.62 95 GLN A C 1
ATOM 758 O O . GLN A 1 95 ? 7.666 8.881 7.570 1.00 83.62 95 GLN A O 1
ATOM 763 N N . TRP A 1 96 ? 6.823 9.107 5.482 1.00 86.94 96 TRP A N 1
ATOM 764 C CA . TRP A 1 96 ? 6.528 7.706 5.220 1.00 86.94 96 TRP A CA 1
ATOM 765 C C . TRP A 1 96 ? 7.322 7.247 4.005 1.00 86.94 96 TRP A C 1
ATOM 767 O O . TRP A 1 96 ? 7.271 7.882 2.953 1.00 86.94 96 TRP A O 1
ATOM 777 N N . THR A 1 97 ? 8.061 6.155 4.157 1.00 84.75 97 THR A N 1
ATOM 778 C CA . THR A 1 97 ? 8.673 5.427 3.041 1.00 84.75 97 THR A CA 1
ATOM 779 C C . THR A 1 97 ? 7.749 4.296 2.589 1.00 84.75 97 THR A C 1
ATOM 781 O O . THR A 1 97 ? 6.901 3.855 3.365 1.00 84.75 97 THR A O 1
ATOM 784 N N . GLY A 1 98 ? 7.925 3.789 1.364 1.00 82.12 98 GLY A N 1
ATOM 785 C CA . GLY A 1 98 ? 7.164 2.624 0.890 1.00 82.12 98 GLY A CA 1
ATOM 786 C C . GLY A 1 98 ? 7.356 1.390 1.782 1.00 82.12 98 GLY A C 1
ATOM 787 O O . GLY A 1 98 ? 6.395 0.696 2.090 1.00 82.12 98 GLY A O 1
ATOM 788 N N . GLY A 1 99 ? 8.571 1.174 2.303 1.00 85.81 99 GLY A N 1
ATOM 789 C CA . GLY A 1 99 ? 8.830 0.104 3.273 1.00 85.81 99 GLY A CA 1
ATOM 790 C C . GLY A 1 99 ? 8.037 0.278 4.570 1.00 85.81 99 GLY A C 1
ATOM 791 O O . GLY A 1 99 ? 7.471 -0.680 5.078 1.00 85.81 99 GLY A O 1
ATOM 792 N N . ASP A 1 100 ? 7.913 1.507 5.080 1.00 89.25 100 ASP A N 1
ATOM 793 C CA . ASP A 1 100 ? 7.092 1.753 6.270 1.00 89.25 100 ASP A CA 1
ATOM 794 C C . ASP A 1 100 ? 5.600 1.472 6.035 1.00 89.25 100 ASP A C 1
ATOM 796 O O . ASP A 1 100 ? 4.910 1.082 6.971 1.00 89.25 100 ASP A O 1
ATOM 800 N N . GLN A 1 101 ? 5.101 1.705 4.816 1.00 90.69 101 GLN A N 1
ATOM 801 C CA . GLN A 1 101 ? 3.705 1.441 4.453 1.00 90.69 101 GLN A CA 1
ATOM 802 C C . GLN A 1 101 ? 3.425 -0.062 4.414 1.00 90.69 101 GLN A C 1
ATOM 804 O O . GLN A 1 101 ? 2.459 -0.501 5.025 1.00 90.69 101 GLN A O 1
ATOM 809 N N . LYS A 1 102 ? 4.311 -0.856 3.803 1.00 90.88 102 LYS A N 1
ATOM 810 C CA . LYS A 1 102 ? 4.187 -2.324 3.773 1.00 90.88 102 LYS A CA 1
ATOM 811 C C . LYS A 1 102 ? 4.238 -2.942 5.174 1.00 90.88 102 LYS A C 1
ATOM 813 O O . LYS A 1 102 ? 3.436 -3.804 5.507 1.00 90.88 102 LYS A O 1
ATOM 818 N N . GLU A 1 103 ? 5.137 -2.460 6.027 1.00 92.88 103 GLU A N 1
ATOM 819 C CA . GLU A 1 103 ? 5.204 -2.886 7.434 1.00 92.88 103 GLU A CA 1
ATOM 820 C C . GLU A 1 103 ? 3.940 -2.503 8.219 1.00 92.88 103 GLU A C 1
ATOM 822 O O . GLU A 1 103 ? 3.490 -3.240 9.093 1.00 92.88 103 GLU A O 1
ATOM 827 N N . LEU A 1 104 ? 3.351 -1.343 7.910 1.00 95.00 104 LEU A N 1
ATOM 828 C CA . LEU A 1 104 ? 2.093 -0.913 8.512 1.00 95.00 104 LEU A CA 1
ATOM 829 C C . LEU A 1 104 ? 0.941 -1.843 8.106 1.00 95.00 104 LEU A C 1
ATOM 831 O O . LEU A 1 104 ? 0.170 -2.249 8.971 1.00 95.00 104 LEU A O 1
ATOM 835 N N . GLU A 1 105 ? 0.849 -2.204 6.825 1.00 95.88 105 GLU A N 1
ATOM 836 C CA . GLU A 1 105 ? -0.170 -3.114 6.281 1.00 95.88 105 GLU A CA 1
ATOM 837 C C . GLU A 1 105 ? -0.217 -4.448 7.029 1.00 95.88 105 GLU A C 1
ATOM 839 O O . GLU A 1 105 ? -1.295 -4.903 7.406 1.00 95.88 105 GLU A O 1
ATOM 844 N N . GLN A 1 106 ? 0.945 -5.029 7.332 1.00 94.44 106 GLN A N 1
ATOM 845 C CA . GLN A 1 106 ? 1.048 -6.335 7.991 1.00 94.44 106 GLN A CA 1
ATOM 846 C C . GLN A 1 106 ? 0.441 -6.377 9.399 1.00 94.44 106 GLN A C 1
ATOM 848 O O . GLN A 1 106 ? -0.030 -7.425 9.839 1.00 94.44 106 GLN A O 1
ATOM 853 N N . VAL A 1 107 ? 0.448 -5.255 10.122 1.00 95.19 107 VAL A N 1
ATOM 854 C CA . VAL A 1 107 ? -0.030 -5.192 11.514 1.00 95.19 107 VAL A CA 1
ATOM 855 C C . VAL A 1 107 ? -1.400 -4.525 11.650 1.00 95.19 107 VAL A C 1
ATOM 857 O O . VAL A 1 107 ? -2.036 -4.634 12.699 1.00 95.19 107 VAL A O 1
ATOM 860 N N . PHE A 1 108 ? -1.876 -3.841 10.606 1.00 96.44 108 PHE A N 1
ATOM 861 C CA . PHE A 1 108 ? -2.978 -2.884 10.710 1.00 96.44 108 PHE A CA 1
ATOM 862 C C . PHE A 1 108 ? -4.301 -3.498 11.176 1.00 96.44 108 PHE A C 1
ATOM 864 O O . PHE A 1 108 ? -4.970 -2.936 12.039 1.00 96.44 108 PHE A O 1
ATOM 871 N N . VAL A 1 109 ? -4.667 -4.675 10.656 1.00 96.69 109 VAL A N 1
ATOM 872 C CA . VAL A 1 109 ? -5.910 -5.364 11.055 1.00 96.69 109 VAL A CA 1
ATOM 873 C C . VAL A 1 109 ? -5.902 -5.712 12.540 1.00 96.69 109 VAL A C 1
ATOM 875 O O . VAL A 1 109 ? -6.931 -5.577 13.197 1.00 96.69 109 VAL A O 1
ATOM 878 N N . GLY A 1 110 ? -4.753 -6.132 13.077 1.00 95.50 110 GLY A N 1
ATOM 879 C CA . GLY A 1 110 ? -4.608 -6.414 14.505 1.00 95.50 110 GLY A CA 1
ATOM 880 C C . GLY A 1 110 ? -4.763 -5.155 15.354 1.00 95.50 110 GLY A C 1
ATOM 881 O O . GLY A 1 110 ? -5.407 -5.194 16.397 1.00 95.50 110 GLY A O 1
ATOM 882 N N . VAL A 1 111 ? -4.246 -4.026 14.870 1.00 96.50 111 VAL A N 1
ATOM 883 C CA . VAL A 1 111 ? -4.322 -2.737 15.569 1.00 96.50 111 VAL A CA 1
ATOM 884 C C . VAL A 1 111 ? -5.761 -2.244 15.684 1.00 96.50 111 VAL A C 1
ATOM 886 O O . VAL A 1 111 ? -6.172 -1.828 16.760 1.00 96.50 111 VAL A O 1
ATOM 889 N N . ILE A 1 112 ? -6.544 -2.305 14.606 1.00 96.94 112 ILE A N 1
ATOM 890 C CA . ILE A 1 112 ? -7.934 -1.819 14.620 1.00 96.94 112 ILE A CA 1
ATOM 891 C C . ILE A 1 112 ? -8.922 -2.837 15.214 1.00 96.94 112 ILE A C 1
ATOM 893 O O . ILE A 1 112 ? -10.101 -2.526 15.391 1.00 96.94 112 ILE A O 1
ATOM 897 N N . ALA A 1 113 ? -8.483 -4.061 15.516 1.00 95.94 113 ALA A N 1
ATOM 898 C CA . ALA A 1 113 ? -9.356 -5.101 16.043 1.00 95.94 113 ALA A CA 1
ATOM 899 C C . ALA A 1 113 ? -9.982 -4.683 17.387 1.00 95.94 113 ALA A C 1
ATOM 901 O O . ALA A 1 113 ? -9.306 -4.207 18.300 1.00 95.94 113 ALA A O 1
ATOM 902 N N . GLY A 1 114 ? -11.305 -4.843 17.494 1.00 94.81 114 GLY A N 1
ATOM 903 C CA . GLY A 1 114 ? -12.078 -4.431 18.672 1.00 94.81 114 GLY A CA 1
ATOM 904 C C . GLY A 1 114 ? -12.192 -2.913 18.875 1.00 94.81 114 GLY A C 1
ATOM 905 O O . GLY A 1 114 ? -12.742 -2.490 19.884 1.00 94.81 114 GLY A O 1
ATOM 906 N N . ALA A 1 115 ? -11.667 -2.100 17.952 1.00 95.81 115 ALA A N 1
ATOM 907 C CA . ALA A 1 115 ? -11.731 -0.635 17.988 1.00 95.81 115 ALA A CA 1
ATOM 908 C C . ALA A 1 115 ? -12.852 -0.056 17.116 1.00 95.81 115 ALA A C 1
ATOM 910 O O . ALA A 1 115 ? -13.279 1.076 17.311 1.00 95.81 115 ALA A O 1
ATOM 911 N N . VAL A 1 116 ? -13.262 -0.813 16.099 1.00 96.75 116 VAL A N 1
ATOM 912 C CA . VAL A 1 116 ? -14.127 -0.358 15.008 1.00 96.75 116 VAL A CA 1
ATOM 913 C C . VAL A 1 116 ? -15.212 -1.388 14.719 1.00 96.75 116 VAL A C 1
ATOM 915 O O . VAL A 1 116 ? -15.113 -2.547 15.129 1.00 96.75 116 VAL A O 1
ATOM 918 N N . ASP A 1 117 ? -16.228 -0.969 13.965 1.00 95.88 117 ASP A N 1
ATOM 919 C CA . ASP A 1 117 ? -17.289 -1.843 13.468 1.00 95.88 117 ASP A CA 1
ATOM 920 C C . ASP A 1 117 ? -16.723 -3.050 12.691 1.00 95.88 117 ASP A C 1
ATOM 922 O O . ASP A 1 117 ? -15.729 -2.951 11.962 1.00 95.88 117 ASP A O 1
ATOM 926 N N . HIS A 1 118 ? -17.377 -4.207 12.805 1.00 96.81 118 HIS A N 1
ATOM 927 C CA . HIS A 1 118 ? -16.967 -5.432 12.118 1.00 96.81 118 HIS A CA 1
ATOM 928 C C . HIS A 1 118 ? -16.866 -5.262 10.587 1.00 96.81 118 HIS A C 1
ATOM 930 O O . HIS A 1 118 ? -15.999 -5.865 9.944 1.00 96.81 118 HIS A O 1
ATOM 936 N N . ARG A 1 119 ? -17.705 -4.415 9.979 1.00 97.88 119 ARG A N 1
ATOM 937 C CA . ARG A 1 119 ? -17.647 -4.071 8.549 1.00 97.88 119 ARG A CA 1
ATOM 938 C C . ARG A 1 119 ? -16.362 -3.324 8.198 1.00 97.88 119 ARG A C 1
ATOM 940 O O . ARG A 1 119 ? -15.798 -3.581 7.138 1.00 97.88 119 ARG A O 1
ATOM 947 N N . VAL A 1 120 ? -15.843 -2.473 9.091 1.00 98.06 120 VAL A N 1
ATOM 948 C CA . VAL A 1 120 ? -14.544 -1.798 8.901 1.00 98.06 120 VAL A CA 1
ATOM 949 C C . VAL A 1 120 ? -13.413 -2.825 8.912 1.00 98.06 120 VAL A C 1
ATOM 951 O O . VAL A 1 120 ? -12.564 -2.805 8.022 1.00 98.06 120 VAL A O 1
ATOM 954 N N . ILE A 1 121 ? -13.431 -3.777 9.853 1.00 98.00 121 ILE A N 1
ATOM 955 C CA . ILE A 1 121 ? -12.442 -4.871 9.904 1.00 98.00 121 ILE A CA 1
ATOM 956 C C . ILE A 1 121 ? -12.515 -5.727 8.633 1.00 98.00 121 ILE A C 1
ATOM 958 O O . ILE A 1 121 ? -11.485 -6.087 8.062 1.00 98.00 121 ILE A O 1
ATOM 962 N N . THR A 1 122 ? -13.726 -6.028 8.163 1.00 98.25 122 THR A N 1
ATOM 963 C CA . THR A 1 122 ? -13.948 -6.810 6.939 1.00 98.25 122 THR A CA 1
ATOM 964 C C . THR A 1 122 ? -13.417 -6.070 5.711 1.00 98.25 122 THR A C 1
ATOM 966 O O . THR A 1 122 ? -12.701 -6.664 4.908 1.00 98.25 122 THR A O 1
ATOM 969 N N . ALA A 1 123 ? -13.684 -4.765 5.596 1.00 98.25 123 ALA A N 1
ATOM 970 C CA . ALA A 1 123 ? -13.128 -3.926 4.539 1.00 98.25 123 ALA A CA 1
ATOM 971 C C . ALA A 1 123 ? -11.592 -3.853 4.608 1.00 98.25 123 ALA A C 1
ATOM 973 O O . ALA A 1 123 ? -10.942 -3.916 3.569 1.00 98.25 123 ALA A O 1
ATOM 974 N N . ALA A 1 124 ? -11.011 -3.771 5.810 1.00 98.25 124 ALA A N 1
ATOM 975 C CA . ALA A 1 124 ? -9.562 -3.737 6.004 1.00 98.25 124 ALA A CA 1
ATOM 976 C C . ALA A 1 124 ? -8.898 -5.028 5.523 1.00 98.25 124 ALA A C 1
ATOM 978 O O . ALA A 1 124 ? -7.952 -4.976 4.743 1.00 98.25 124 ALA A O 1
ATOM 979 N N . ARG A 1 125 ? -9.423 -6.186 5.944 1.00 98.31 125 ARG A N 1
ATOM 980 C CA . ARG A 1 125 ? -8.932 -7.496 5.491 1.00 98.31 125 ARG A CA 1
ATOM 981 C C . ARG A 1 125 ? -9.051 -7.635 3.981 1.00 98.31 125 ARG A C 1
ATOM 983 O O . ARG A 1 125 ? -8.059 -7.914 3.328 1.00 98.31 125 ARG A O 1
ATOM 990 N N . ALA A 1 126 ? -10.226 -7.341 3.429 1.00 98.50 126 ALA A N 1
ATOM 991 C CA . ALA A 1 126 ? -10.472 -7.427 1.996 1.00 98.50 126 ALA A CA 1
ATOM 992 C C . ALA A 1 126 ? -9.533 -6.525 1.174 1.00 98.50 126 ALA A C 1
ATOM 994 O O . ALA A 1 126 ? -9.029 -6.936 0.131 1.00 98.50 126 ALA A O 1
ATOM 995 N N . LEU A 1 127 ? -9.260 -5.307 1.655 1.00 98.38 127 LEU A N 1
ATOM 996 C CA . LEU A 1 127 ? -8.294 -4.411 1.025 1.00 98.38 127 LEU A CA 1
ATOM 997 C C . LEU A 1 127 ? -6.872 -4.989 1.078 1.00 98.38 127 LEU A C 1
ATOM 999 O O . LEU A 1 127 ? -6.197 -5.022 0.055 1.00 98.38 127 LEU A O 1
ATOM 1003 N N . LEU A 1 128 ? -6.416 -5.450 2.244 1.00 98.12 128 LEU A N 1
ATOM 1004 C CA . LEU A 1 128 ? -5.071 -6.011 2.403 1.00 98.12 128 LEU A 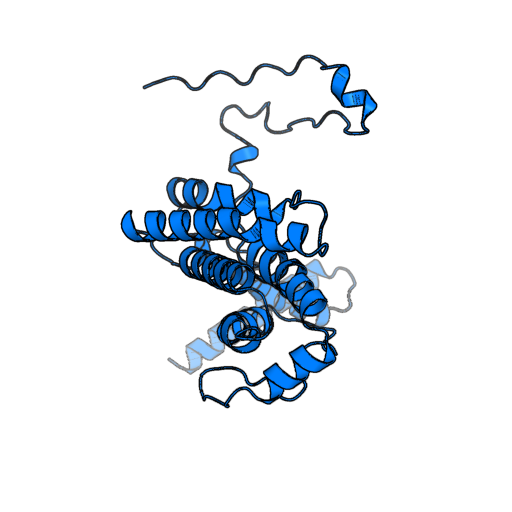CA 1
ATOM 1005 C C . LEU A 1 128 ? -4.876 -7.324 1.634 1.00 98.12 128 LEU A C 1
ATOM 1007 O O . LEU A 1 128 ? -3.803 -7.542 1.074 1.00 98.12 128 LEU A O 1
ATOM 1011 N N . ASP A 1 129 ? -5.907 -8.163 1.545 1.00 98.25 129 ASP A N 1
ATOM 1012 C CA . ASP A 1 129 ? -5.905 -9.363 0.708 1.00 98.25 129 ASP A CA 1
ATOM 1013 C C . ASP A 1 129 ? -5.745 -8.978 -0.766 1.00 98.25 129 ASP A C 1
ATOM 1015 O O . ASP A 1 129 ? -4.877 -9.513 -1.453 1.00 98.25 129 ASP A O 1
ATOM 1019 N N . PHE A 1 130 ? -6.514 -7.994 -1.250 1.00 98.19 130 PHE A N 1
ATOM 1020 C CA . PHE A 1 130 ? -6.375 -7.486 -2.617 1.00 98.19 130 PHE A CA 1
ATOM 1021 C C . PHE A 1 130 ? -4.959 -6.960 -2.896 1.00 98.19 130 PHE A C 1
ATOM 1023 O O . PHE A 1 130 ? -4.373 -7.288 -3.929 1.00 98.19 130 PHE A O 1
ATOM 1030 N N . ILE A 1 131 ? -4.389 -6.180 -1.968 1.00 96.62 131 ILE A N 1
ATOM 1031 C CA . ILE A 1 131 ? -3.012 -5.676 -2.075 1.00 96.62 131 ILE A CA 1
ATOM 1032 C C . ILE A 1 131 ? -2.026 -6.842 -2.136 1.00 96.62 131 ILE A C 1
ATOM 1034 O O . ILE A 1 131 ? -1.149 -6.854 -2.998 1.00 96.62 131 ILE A O 1
ATOM 1038 N N . SER A 1 132 ? -2.202 -7.851 -1.288 1.00 95.62 132 SER A N 1
ATOM 1039 C CA . SER A 1 132 ? -1.331 -9.024 -1.248 1.00 95.62 132 SER A CA 1
ATOM 1040 C C . SER A 1 132 ? -1.375 -9.811 -2.559 1.00 95.62 132 SER A C 1
ATOM 1042 O O . SER A 1 132 ? -0.325 -10.121 -3.115 1.00 95.62 132 SER A O 1
ATOM 1044 N N . TYR A 1 133 ? -2.568 -10.072 -3.106 1.00 96.75 133 TYR A N 1
ATOM 1045 C CA . TYR A 1 133 ? -2.702 -10.738 -4.403 1.00 96.75 133 TYR A CA 1
ATOM 1046 C C . TYR A 1 133 ? -2.110 -9.911 -5.542 1.00 96.75 133 TYR A C 1
ATOM 1048 O O . TYR A 1 133 ? -1.462 -10.474 -6.416 1.00 96.75 133 TYR A O 1
ATOM 1056 N N . SER A 1 134 ? -2.268 -8.583 -5.522 1.00 94.62 134 SER A N 1
ATOM 1057 C CA . SER A 1 134 ? -1.724 -7.711 -6.574 1.00 94.62 134 SER A CA 1
ATOM 1058 C C . SER A 1 134 ? -0.197 -7.764 -6.698 1.00 94.62 134 SER A C 1
ATOM 1060 O O . SER A 1 134 ? 0.341 -7.415 -7.742 1.00 94.62 134 SER A O 1
ATOM 1062 N N . GLN A 1 135 ? 0.505 -8.199 -5.648 1.00 92.75 135 GLN A N 1
ATOM 1063 C CA . GLN A 1 135 ? 1.964 -8.314 -5.625 1.00 92.75 135 GLN A CA 1
ATOM 1064 C C . GLN A 1 135 ? 2.484 -9.653 -6.149 1.00 92.75 135 GLN A C 1
ATOM 1066 O O . GLN A 1 135 ? 3.699 -9.854 -6.202 1.00 92.75 135 GLN A O 1
ATOM 1071 N N . TYR A 1 136 ? 1.606 -10.597 -6.487 1.00 94.25 136 TYR A N 1
ATOM 1072 C CA . TYR A 1 136 ? 2.048 -11.906 -6.944 1.00 94.25 136 TYR A CA 1
ATOM 1073 C C . TYR A 1 136 ? 2.771 -11.775 -8.289 1.00 94.25 136 TYR A C 1
ATOM 1075 O O . TYR A 1 136 ? 2.274 -11.170 -9.232 1.00 94.25 136 TYR A O 1
ATOM 1083 N N . GLN A 1 137 ? 3.947 -12.395 -8.382 1.00 93.38 137 GLN A N 1
ATOM 1084 C CA . GLN A 1 137 ? 4.756 -12.433 -9.610 1.00 93.38 137 GLN A CA 1
ATOM 1085 C C . GLN A 1 137 ? 4.204 -13.416 -10.651 1.00 93.38 137 GLN A C 1
ATOM 1087 O O . GLN A 1 137 ? 4.705 -13.527 -11.764 1.00 93.38 137 GLN A O 1
ATOM 1092 N N . SER A 1 138 ? 3.193 -14.196 -10.275 1.00 93.50 138 SER A N 1
ATOM 1093 C CA . SER A 1 138 ? 2.507 -15.123 -11.158 1.00 93.50 138 SER A CA 1
ATOM 1094 C C . SER A 1 138 ? 1.090 -15.342 -10.653 1.00 93.50 138 SER A C 1
ATOM 1096 O O . SER A 1 138 ? 0.854 -15.450 -9.447 1.00 93.50 138 SER A O 1
ATOM 1098 N N . HIS A 1 139 ? 0.149 -15.408 -11.587 1.00 95.75 139 HIS A N 1
ATOM 1099 C CA . HIS A 1 139 ? -1.261 -15.588 -11.294 1.00 95.75 139 HIS A CA 1
ATOM 1100 C C . HIS A 1 139 ? -1.792 -16.865 -11.934 1.00 95.75 139 HIS A C 1
ATOM 1102 O O . HIS A 1 139 ? -1.423 -17.223 -13.051 1.00 95.75 139 HIS A O 1
ATOM 1108 N N . THR A 1 140 ? -2.686 -17.528 -11.212 1.00 96.12 140 THR A N 1
ATOM 1109 C CA . THR A 1 140 ? -3.534 -18.605 -11.717 1.00 96.12 140 THR A CA 1
ATOM 1110 C C . THR A 1 140 ? -4.976 -18.108 -11.741 1.00 96.12 140 THR A C 1
ATOM 1112 O O . THR A 1 140 ? -5.298 -17.094 -11.116 1.00 96.12 140 THR A O 1
ATOM 1115 N N . ASP A 1 141 ? -5.870 -18.842 -12.400 1.00 96.31 141 ASP A N 1
ATOM 1116 C CA . ASP A 1 141 ? -7.301 -18.516 -12.374 1.00 96.31 141 ASP A CA 1
ATOM 1117 C C . ASP A 1 141 ? -7.846 -18.454 -10.936 1.00 96.31 141 ASP A C 1
ATOM 1119 O O . ASP A 1 141 ? -8.649 -17.582 -10.611 1.00 96.31 141 ASP A O 1
ATOM 1123 N N . ASP A 1 142 ? -7.352 -19.319 -10.044 1.00 97.62 142 ASP A N 1
ATOM 1124 C CA . ASP A 1 142 ? -7.717 -19.321 -8.622 1.00 97.62 142 ASP A CA 1
ATOM 1125 C C . ASP A 1 142 ? -7.230 -18.057 -7.892 1.00 97.62 142 ASP A C 1
ATOM 1127 O O . ASP A 1 142 ? -8.000 -17.438 -7.153 1.00 97.62 142 ASP A O 1
ATOM 1131 N N . THR A 1 143 ? -5.983 -17.617 -8.108 1.00 97.19 143 THR A N 1
ATOM 1132 C CA . THR A 1 143 ? -5.499 -16.391 -7.447 1.00 97.19 143 THR A CA 1
ATOM 1133 C C . THR A 1 143 ? -6.194 -15.143 -7.983 1.00 97.19 143 THR A C 1
ATOM 1135 O O . THR A 1 143 ? -6.467 -14.227 -7.207 1.00 97.19 143 THR A O 1
ATOM 1138 N N . LEU A 1 144 ? -6.555 -15.113 -9.270 1.00 97.00 144 LEU A N 1
ATOM 1139 C CA . LEU A 1 144 ? -7.353 -14.031 -9.854 1.00 97.00 144 LEU A CA 1
ATOM 1140 C C . LEU A 1 144 ? -8.776 -13.996 -9.284 1.00 97.00 144 LEU A C 1
ATOM 1142 O O . LEU A 1 144 ? -9.251 -12.923 -8.913 1.00 97.00 144 LEU A O 1
ATOM 1146 N N . GLN A 1 145 ? -9.432 -15.150 -9.136 1.00 97.88 145 GLN A N 1
ATOM 1147 C CA . GLN A 1 145 ? -10.756 -15.237 -8.506 1.00 97.88 145 GLN A CA 1
ATOM 1148 C C . GLN A 1 145 ? -10.726 -14.775 -7.046 1.00 97.88 145 GLN A C 1
ATOM 1150 O O . GLN A 1 145 ? -11.615 -14.047 -6.603 1.00 97.88 145 GLN A O 1
ATOM 1155 N N . LYS A 1 146 ? -9.686 -15.145 -6.290 1.00 98.31 146 LYS A N 1
ATOM 1156 C CA . LYS A 1 146 ? -9.504 -14.676 -4.908 1.00 98.31 146 LYS A CA 1
ATOM 1157 C C . LYS A 1 146 ? -9.263 -13.169 -4.836 1.00 98.31 146 LYS A C 1
ATOM 1159 O O . LYS A 1 146 ? -9.828 -12.509 -3.964 1.00 98.31 146 LYS A O 1
ATOM 1164 N N . MET A 1 147 ? -8.486 -12.616 -5.765 1.00 98.06 147 MET A N 1
ATOM 1165 C CA . MET A 1 147 ? -8.271 -11.173 -5.876 1.00 98.06 147 MET A CA 1
ATOM 1166 C C . MET A 1 147 ? -9.578 -10.425 -6.185 1.00 98.06 147 MET A C 1
ATOM 1168 O O . MET A 1 147 ? -9.885 -9.425 -5.536 1.00 98.06 147 MET A O 1
ATOM 1172 N N . GLU A 1 148 ? -10.392 -10.932 -7.112 1.00 98.00 148 GLU A N 1
ATOM 1173 C CA . GLU A 1 148 ? -11.711 -10.369 -7.419 1.00 98.00 148 GLU A CA 1
ATOM 1174 C C . GLU A 1 148 ? -12.667 -10.459 -6.220 1.00 98.00 148 GLU A C 1
ATOM 1176 O O . GLU A 1 148 ? -13.345 -9.484 -5.881 1.00 98.00 148 GLU A O 1
ATOM 1181 N N . ALA A 1 149 ? -12.690 -11.599 -5.526 1.00 98.44 149 ALA A N 1
ATOM 1182 C CA . ALA A 1 149 ? -13.496 -11.784 -4.324 1.00 98.44 149 ALA A CA 1
ATOM 1183 C C . ALA A 1 149 ? -13.101 -10.798 -3.212 1.00 98.44 149 ALA A C 1
ATOM 1185 O O . ALA A 1 149 ? -13.979 -10.222 -2.561 1.00 98.44 149 ALA A O 1
ATOM 1186 N N . ALA A 1 150 ? -11.800 -10.548 -3.031 1.00 98.56 150 ALA A N 1
ATOM 1187 C CA . ALA A 1 150 ? -11.294 -9.546 -2.101 1.00 98.56 150 ALA A CA 1
ATOM 1188 C C . ALA A 1 150 ? -11.778 -8.134 -2.481 1.00 98.56 150 ALA A C 1
ATOM 1190 O O . ALA A 1 150 ? -12.345 -7.428 -1.645 1.00 98.56 150 ALA A O 1
ATOM 1191 N N . LEU A 1 151 ? -11.677 -7.743 -3.758 1.00 98.44 151 LEU A N 1
ATOM 1192 C CA . LEU A 1 151 ? -12.180 -6.445 -4.224 1.00 98.44 151 LEU A CA 1
ATOM 1193 C C . LEU A 1 151 ? -13.693 -6.292 -4.003 1.00 98.44 151 LEU A C 1
ATOM 1195 O O . LEU A 1 151 ? -14.164 -5.257 -3.520 1.00 98.44 151 LEU A O 1
ATOM 1199 N N . LYS A 1 152 ? -14.462 -7.338 -4.315 1.00 98.44 152 LYS A N 1
ATOM 1200 C CA . LYS A 1 152 ? -15.912 -7.365 -4.112 1.00 98.44 152 LYS A CA 1
ATOM 1201 C C . LYS A 1 152 ? -16.269 -7.217 -2.636 1.00 98.44 152 LYS A C 1
ATOM 1203 O O . LYS A 1 152 ? -17.124 -6.397 -2.303 1.00 98.44 152 LYS A O 1
ATOM 1208 N N . SER A 1 153 ? -15.590 -7.951 -1.756 1.00 98.56 153 SER A N 1
ATOM 1209 C CA . SER A 1 153 ? -15.779 -7.856 -0.305 1.00 98.56 153 SER A CA 1
ATOM 1210 C C . SER A 1 153 ? -15.465 -6.447 0.212 1.00 98.56 153 SER A C 1
ATOM 1212 O O . SER A 1 153 ? -16.244 -5.877 0.981 1.00 98.56 153 SER A O 1
ATOM 1214 N N . PHE A 1 154 ? -14.394 -5.818 -0.283 1.00 98.50 154 PHE A N 1
ATOM 1215 C CA . PHE A 1 154 ? -14.081 -4.426 0.041 1.00 98.50 154 PHE A CA 1
ATOM 1216 C C . PHE A 1 154 ? -15.213 -3.480 -0.389 1.00 98.50 154 PHE A C 1
ATOM 1218 O O . PHE A 1 154 ? -15.667 -2.654 0.402 1.00 98.50 154 PHE A O 1
ATOM 1225 N N . HIS A 1 155 ? -15.730 -3.616 -1.612 1.00 97.94 155 HIS A N 1
ATOM 1226 C CA . HIS A 1 155 ? -16.826 -2.778 -2.105 1.00 97.94 155 HIS A CA 1
ATOM 1227 C C . HIS A 1 155 ? -18.163 -3.000 -1.392 1.00 97.94 155 HIS A C 1
ATOM 1229 O O . HIS A 1 155 ? -18.903 -2.034 -1.213 1.00 97.94 155 HIS A O 1
ATOM 1235 N N . GLN A 1 156 ? -18.452 -4.219 -0.938 1.00 98.06 156 GLN A N 1
ATOM 1236 C CA . GLN A 1 156 ? -19.642 -4.520 -0.137 1.00 98.06 156 GLN A CA 1
ATOM 1237 C C . GLN A 1 156 ? -19.586 -3.881 1.256 1.00 98.06 156 GLN A C 1
ATOM 1239 O O . GLN A 1 156 ? -20.619 -3.510 1.808 1.00 98.06 156 GLN A O 1
ATOM 1244 N N . ASN A 1 157 ? -18.385 -3.725 1.820 1.00 98.06 157 ASN A N 1
ATOM 1245 C CA . ASN A 1 157 ? -18.219 -3.254 3.193 1.00 98.06 157 ASN A CA 1
ATOM 1246 C C . ASN A 1 157 ? -17.849 -1.771 3.304 1.00 98.06 157 ASN A C 1
ATOM 1248 O O . ASN A 1 157 ? -18.175 -1.160 4.319 1.00 98.06 157 ASN A O 1
ATOM 1252 N N . LYS A 1 158 ? -17.243 -1.157 2.275 1.00 96.00 158 LYS A N 1
ATOM 1253 C CA . LYS A 1 158 ? -16.769 0.240 2.338 1.00 96.00 158 LYS A CA 1
ATOM 1254 C C . LYS A 1 158 ? -17.863 1.253 2.687 1.00 96.00 158 LYS A C 1
ATOM 1256 O O . LYS A 1 158 ? -17.550 2.265 3.294 1.00 96.00 158 LYS A O 1
ATOM 1261 N N . ALA A 1 159 ? -19.135 0.982 2.380 1.00 97.00 159 ALA A N 1
ATOM 1262 C CA . ALA A 1 159 ? -20.246 1.878 2.724 1.00 97.00 159 ALA A CA 1
ATOM 1263 C C . ALA A 1 159 ? -20.309 2.231 4.224 1.00 97.00 159 ALA A C 1
ATOM 1265 O O . ALA A 1 159 ? -20.775 3.311 4.563 1.00 97.00 159 ALA A O 1
ATOM 1266 N N . VAL A 1 160 ? -19.738 1.398 5.104 1.00 97.81 160 VAL A N 1
ATOM 1267 C CA . VAL A 1 160 ? -19.640 1.691 6.542 1.00 97.81 160 VAL A CA 1
ATOM 1268 C C . VAL A 1 160 ? -18.971 3.039 6.838 1.00 97.81 160 VAL A C 1
ATOM 1270 O O . VAL A 1 160 ? -19.367 3.715 7.777 1.00 97.81 160 VAL A O 1
ATOM 1273 N N . PHE A 1 161 ? -18.000 3.482 6.031 1.00 97.69 161 PHE A N 1
ATOM 1274 C CA . PHE A 1 161 ? -17.360 4.785 6.248 1.00 97.69 161 PHE A CA 1
ATOM 1275 C C . PHE A 1 161 ? -18.291 5.961 5.912 1.00 97.69 161 PHE A C 1
ATOM 1277 O O . PHE A 1 161 ? -18.088 7.055 6.427 1.00 97.69 161 PHE A O 1
ATOM 1284 N N . VAL A 1 162 ? -19.309 5.750 5.074 1.00 97.62 162 VAL A N 1
ATOM 1285 C CA . VAL A 1 162 ? -20.366 6.744 4.824 1.00 97.62 162 VAL A CA 1
ATOM 1286 C C . VAL A 1 162 ? -21.398 6.698 5.943 1.00 97.62 162 VAL A C 1
ATOM 1288 O O . VAL A 1 162 ? -21.760 7.739 6.479 1.00 97.62 162 VAL A O 1
ATOM 1291 N N . ASP A 1 163 ? -21.799 5.494 6.356 1.00 96.88 163 ASP A N 1
ATOM 1292 C CA . ASP A 1 163 ? -22.758 5.288 7.449 1.00 96.88 163 ASP A CA 1
ATOM 1293 C C . ASP A 1 163 ? -22.261 5.907 8.772 1.00 96.88 163 ASP A C 1
ATOM 1295 O O . ASP A 1 163 ? -23.046 6.454 9.542 1.00 96.88 163 ASP A O 1
ATOM 1299 N N . LEU A 1 164 ? -20.946 5.859 9.016 1.00 96.38 164 LEU A N 1
ATOM 1300 C CA . LEU A 1 164 ? -20.281 6.467 10.173 1.00 96.38 164 LEU A CA 1
ATOM 1301 C C . LEU A 1 164 ? -19.972 7.966 9.994 1.00 96.38 164 LEU A C 1
ATOM 1303 O O . LEU A 1 164 ? -19.373 8.570 10.879 1.00 96.38 164 LEU A O 1
ATOM 1307 N N . GLY A 1 165 ? -20.335 8.571 8.859 1.00 96.50 165 GLY A N 1
ATOM 1308 C CA . GLY A 1 165 ? -20.117 9.995 8.586 1.00 96.50 165 GLY A CA 1
ATOM 1309 C C . GLY A 1 165 ? -18.668 10.394 8.282 1.00 96.50 165 GLY A C 1
ATOM 1310 O O . GLY A 1 165 ? -18.388 11.581 8.161 1.00 96.50 165 GLY A O 1
ATOM 1311 N N . ILE A 1 166 ? -17.754 9.433 8.109 1.00 96.75 166 ILE A N 1
ATOM 1312 C CA . ILE A 1 166 ? -16.332 9.686 7.805 1.00 96.75 166 ILE A CA 1
ATOM 1313 C C . ILE A 1 166 ? -16.158 10.234 6.382 1.00 96.75 166 ILE A C 1
ATOM 1315 O O . ILE A 1 166 ? -15.205 10.950 6.079 1.00 96.75 166 ILE A O 1
ATOM 1319 N N . ARG A 1 167 ? -17.068 9.881 5.464 1.00 94.75 167 ARG A N 1
ATOM 1320 C CA . ARG A 1 167 ? -17.053 10.353 4.071 1.00 94.75 167 ARG A CA 1
ATOM 1321 C C . ARG A 1 167 ? -18.447 10.483 3.476 1.00 94.75 167 ARG A C 1
ATOM 1323 O O . ARG A 1 167 ? -19.377 9.812 3.897 1.00 94.75 167 ARG A O 1
ATOM 1330 N N . THR A 1 168 ? -18.545 11.266 2.406 1.00 95.50 168 THR A N 1
ATOM 1331 C CA . THR A 1 168 ? -19.743 11.376 1.560 1.00 95.50 168 THR A CA 1
ATOM 1332 C C . THR A 1 168 ? -19.781 10.326 0.451 1.00 95.50 168 THR A C 1
ATOM 1334 O O . THR A 1 168 ? -20.836 9.780 0.145 1.00 95.50 168 THR A O 1
ATOM 1337 N N . ASP A 1 169 ? -18.631 10.039 -0.163 1.00 94.38 169 ASP A N 1
ATOM 1338 C CA . ASP A 1 169 ? -18.524 9.165 -1.330 1.00 94.38 169 ASP A CA 1
ATOM 1339 C C . ASP A 1 169 ? -17.118 8.547 -1.493 1.00 94.38 169 ASP A C 1
ATOM 1341 O O . ASP A 1 169 ? -16.158 8.849 -0.766 1.00 94.38 169 ASP A O 1
ATOM 1345 N N . PHE A 1 170 ? -17.015 7.660 -2.489 1.00 94.75 170 PHE A N 1
ATOM 1346 C CA . PHE A 1 170 ? -15.796 6.952 -2.885 1.00 94.75 170 PHE A CA 1
ATOM 1347 C C . PHE A 1 170 ? -15.352 7.298 -4.311 1.00 94.75 170 PHE A C 1
ATOM 1349 O O . PHE A 1 170 ? -14.753 6.445 -4.973 1.00 94.75 170 PHE A O 1
ATOM 1356 N N 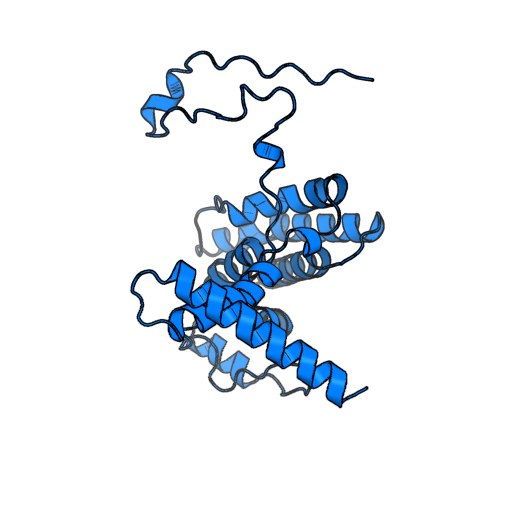. ASN A 1 171 ? -15.612 8.519 -4.791 1.00 94.06 171 ASN A N 1
ATOM 1357 C CA . ASN A 1 171 ? -15.136 9.013 -6.089 1.00 94.06 171 ASN A CA 1
ATOM 1358 C C . ASN A 1 171 ? -13.630 9.319 -6.035 1.00 94.06 171 ASN A C 1
ATOM 1360 O O . ASN A 1 171 ? -13.164 10.430 -6.272 1.00 94.06 171 ASN A O 1
ATOM 1364 N N . ILE A 1 172 ? -12.853 8.302 -5.674 1.00 93.88 172 ILE A N 1
ATOM 1365 C CA . ILE A 1 172 ? -11.408 8.347 -5.526 1.00 93.88 172 ILE A CA 1
ATOM 1366 C C . ILE A 1 172 ? -10.825 7.586 -6.718 1.00 93.88 172 ILE A C 1
ATOM 1368 O O . ILE A 1 172 ? -10.999 6.364 -6.787 1.00 93.88 172 ILE A O 1
ATOM 1372 N N . PRO A 1 173 ? -10.094 8.255 -7.632 1.00 93.50 173 PRO A N 1
ATOM 1373 C CA . PRO A 1 173 ? -9.543 7.613 -8.826 1.00 93.50 173 PRO A CA 1
ATOM 1374 C C . PRO A 1 173 ? -8.728 6.351 -8.526 1.00 93.50 173 PRO A C 1
ATOM 1376 O O . PRO A 1 173 ? -8.835 5.365 -9.246 1.00 93.50 173 PRO A O 1
ATOM 1379 N N . LYS A 1 174 ? -7.979 6.341 -7.414 1.00 93.00 174 LYS A N 1
ATOM 1380 C CA . LYS A 1 174 ? -7.169 5.191 -6.979 1.00 93.00 174 LYS A CA 1
ATOM 1381 C C . LYS A 1 174 ? -7.995 3.991 -6.499 1.00 93.00 174 LYS A C 1
ATOM 1383 O O . LYS A 1 174 ? -7.537 2.862 -6.597 1.00 93.00 174 LYS A O 1
ATOM 1388 N N . ILE A 1 175 ? -9.204 4.219 -5.979 1.00 95.38 175 ILE A N 1
ATOM 1389 C CA . ILE A 1 175 ? -10.134 3.132 -5.635 1.00 95.38 175 ILE A CA 1
ATOM 1390 C C . ILE A 1 175 ? -10.807 2.618 -6.902 1.00 95.38 175 ILE A C 1
ATOM 1392 O O . ILE A 1 175 ? -10.962 1.413 -7.069 1.00 95.38 175 ILE A O 1
ATOM 1396 N N . HIS A 1 176 ? -11.178 3.516 -7.818 1.00 93.25 176 HIS A N 1
ATOM 1397 C CA . HIS A 1 176 ? -11.723 3.110 -9.109 1.00 93.25 176 HIS A CA 1
ATOM 1398 C C . HIS A 1 176 ? -10.714 2.273 -9.909 1.00 93.25 176 HIS A C 1
ATOM 1400 O O . HIS A 1 176 ? -11.101 1.257 -10.484 1.00 93.25 176 HIS A O 1
ATOM 1406 N N . SER A 1 177 ? -9.428 2.643 -9.890 1.00 92.44 177 SER A N 1
ATOM 1407 C CA . SER A 1 177 ? -8.382 1.929 -10.624 1.00 92.44 177 SER A CA 1
ATOM 1408 C C . SER A 1 177 ? -8.199 0.480 -10.177 1.00 92.44 177 SER A C 1
ATOM 1410 O O . SER A 1 177 ? -7.781 -0.336 -10.991 1.00 92.44 177 SER A O 1
ATOM 1412 N N . MET A 1 178 ? -8.566 0.127 -8.937 1.00 95.62 178 MET A N 1
ATOM 1413 C CA . MET A 1 178 ? -8.528 -1.260 -8.449 1.00 95.62 178 MET A CA 1
ATOM 1414 C C . MET A 1 178 ? -9.361 -2.211 -9.321 1.00 95.62 178 MET A C 1
ATOM 1416 O O . MET A 1 178 ? -8.971 -3.360 -9.506 1.00 95.62 178 MET A O 1
ATOM 1420 N N . ASN A 1 179 ? -10.451 -1.728 -9.929 1.00 94.62 179 ASN A N 1
ATOM 1421 C CA . ASN A 1 179 ? -11.298 -2.534 -10.818 1.00 94.62 179 ASN A CA 1
ATOM 1422 C C . ASN A 1 179 ? -10.573 -2.991 -12.093 1.00 94.62 179 ASN A C 1
ATOM 1424 O O . ASN A 1 179 ? -10.975 -3.972 -12.710 1.00 94.62 179 ASN A O 1
ATOM 1428 N N . HIS A 1 180 ? -9.495 -2.302 -12.477 1.00 93.00 180 HIS A N 1
ATOM 1429 C CA . HIS A 1 180 ? -8.764 -2.568 -13.717 1.00 93.00 180 HIS A CA 1
ATOM 1430 C C . HIS A 1 180 ? -7.545 -3.475 -13.515 1.00 93.00 180 HIS A C 1
ATOM 1432 O O . HIS A 1 180 ? -6.898 -3.837 -14.497 1.00 93.00 180 HIS A O 1
ATOM 1438 N N . TYR A 1 181 ? -7.225 -3.870 -12.275 1.00 94.06 181 TYR A N 1
ATOM 1439 C CA . TYR A 1 181 ? -6.041 -4.689 -11.986 1.00 94.06 181 TYR A CA 1
ATOM 1440 C C . TYR A 1 181 ? -6.120 -6.060 -12.650 1.00 94.06 181 TYR A C 1
ATOM 1442 O O . TYR A 1 181 ? -5.197 -6.420 -13.369 1.00 94.06 181 TYR A O 1
ATOM 1450 N N . MET A 1 182 ? -7.218 -6.802 -12.475 1.00 93.88 182 MET A N 1
ATOM 1451 C CA . MET A 1 182 ? -7.338 -8.153 -13.040 1.00 93.88 182 MET A CA 1
ATOM 1452 C C . MET A 1 182 ? -7.263 -8.131 -14.570 1.00 93.88 182 MET A C 1
ATOM 1454 O O . MET A 1 182 ? -6.512 -8.902 -15.157 1.00 93.88 182 MET A O 1
ATOM 1458 N N . ALA A 1 183 ? -7.970 -7.198 -15.219 1.00 92.56 183 ALA A N 1
ATOM 1459 C CA . ALA A 1 183 ? -7.906 -7.035 -16.671 1.00 92.56 183 ALA A CA 1
ATOM 1460 C C . ALA A 1 183 ? -6.481 -6.707 -17.144 1.00 92.56 183 ALA A C 1
ATOM 1462 O O . ALA A 1 183 ? -6.004 -7.284 -18.119 1.00 92.56 183 ALA A O 1
ATOM 1463 N N . SER A 1 184 ? -5.784 -5.828 -16.422 1.00 92.06 184 SER A N 1
ATOM 1464 C CA . SER A 1 184 ? -4.395 -5.479 -16.725 1.00 92.06 184 SER A CA 1
ATOM 1465 C C . SER A 1 184 ? -3.450 -6.660 -16.528 1.00 92.06 184 SER A C 1
ATOM 1467 O O . SER A 1 184 ? -2.577 -6.868 -17.362 1.00 92.06 184 SER A O 1
ATOM 1469 N N . ILE A 1 185 ? -3.649 -7.465 -15.479 1.00 93.25 185 ILE A N 1
ATOM 1470 C CA . ILE A 1 185 ? -2.839 -8.658 -15.221 1.00 93.25 185 ILE A CA 1
ATOM 1471 C C . ILE A 1 185 ? -3.010 -9.683 -16.347 1.00 93.25 185 ILE A C 1
ATOM 1473 O O . ILE A 1 185 ? -2.028 -10.226 -16.847 1.00 93.25 185 ILE A O 1
ATOM 1477 N N . CYS A 1 186 ? -4.243 -9.896 -16.811 1.00 92.19 186 CYS A N 1
ATOM 1478 C CA . CYS A 1 186 ? -4.517 -10.795 -17.931 1.00 92.19 186 CYS A CA 1
ATOM 1479 C C . CYS A 1 186 ? -3.924 -10.301 -19.261 1.00 92.19 186 CYS A C 1
ATOM 1481 O O . CYS A 1 186 ? -3.545 -11.116 -20.098 1.00 92.19 186 CYS A O 1
ATOM 1483 N N . LEU A 1 187 ? -3.865 -8.983 -19.478 1.00 91.25 187 LEU A N 1
ATOM 1484 C CA . LEU A 1 187 ? -3.373 -8.395 -20.728 1.00 91.25 187 LEU A CA 1
ATOM 1485 C C . LEU A 1 187 ? -1.850 -8.234 -20.767 1.00 91.25 187 LEU A C 1
ATOM 1487 O O . LEU A 1 187 ? -1.249 -8.408 -21.826 1.00 91.25 187 LEU A O 1
ATOM 1491 N N . PHE A 1 188 ? -1.235 -7.873 -19.641 1.00 90.44 188 PHE A N 1
ATOM 1492 C CA . PHE A 1 188 ? 0.155 -7.408 -19.585 1.00 90.44 188 PHE A CA 1
ATOM 1493 C C . PHE A 1 188 ? 1.058 -8.252 -18.680 1.00 90.44 188 PHE A C 1
ATOM 1495 O O . PHE A 1 188 ? 2.263 -8.014 -18.646 1.00 90.44 188 PHE A O 1
ATOM 1502 N N . GLY A 1 189 ? 0.506 -9.246 -17.981 1.00 91.50 189 GLY A N 1
ATOM 1503 C CA . GLY A 1 189 ? 1.225 -10.035 -16.983 1.00 91.50 189 GLY A CA 1
ATOM 1504 C C . GLY A 1 189 ? 1.138 -9.437 -15.577 1.00 91.50 189 GLY A C 1
ATOM 1505 O O . GLY A 1 189 ? 0.425 -8.467 -15.331 1.00 91.50 189 GLY A O 1
ATOM 1506 N N . SER A 1 190 ? 1.845 -10.048 -14.629 1.00 91.38 190 SER A N 1
ATOM 1507 C CA . SER A 1 190 ? 1.838 -9.651 -13.218 1.00 91.38 190 SER A CA 1
ATOM 1508 C C . SER A 1 190 ? 2.250 -8.192 -13.003 1.00 91.38 190 SER A C 1
ATOM 1510 O O . SER A 1 190 ? 3.022 -7.606 -13.766 1.00 91.38 190 SER A O 1
ATOM 1512 N N . ALA A 1 191 ? 1.726 -7.592 -11.931 1.00 87.94 191 ALA A N 1
ATOM 1513 C CA . ALA A 1 191 ? 1.858 -6.156 -11.717 1.00 87.94 191 ALA A CA 1
ATOM 1514 C C . ALA A 1 191 ? 3.254 -5.680 -11.301 1.00 87.94 191 ALA A C 1
ATOM 1516 O O . ALA A 1 191 ? 3.538 -4.484 -11.343 1.00 87.94 191 ALA A O 1
ATOM 1517 N N . ASP A 1 192 ? 4.158 -6.599 -10.970 1.00 82.62 192 ASP A N 1
ATOM 1518 C CA . ASP A 1 192 ? 5.567 -6.304 -10.733 1.00 82.62 192 ASP A CA 1
ATOM 1519 C C . ASP A 1 192 ? 6.301 -5.836 -12.002 1.00 82.62 192 ASP A C 1
ATOM 1521 O O . ASP A 1 192 ? 7.210 -5.012 -11.896 1.00 82.62 192 ASP A O 1
ATOM 1525 N N . GLY A 1 193 ? 5.867 -6.270 -13.192 1.00 78.69 193 GLY A N 1
ATOM 1526 C CA . GLY A 1 193 ? 6.471 -5.888 -14.475 1.00 78.69 193 GLY A CA 1
ATOM 1527 C C . GLY A 1 193 ? 6.320 -4.406 -14.8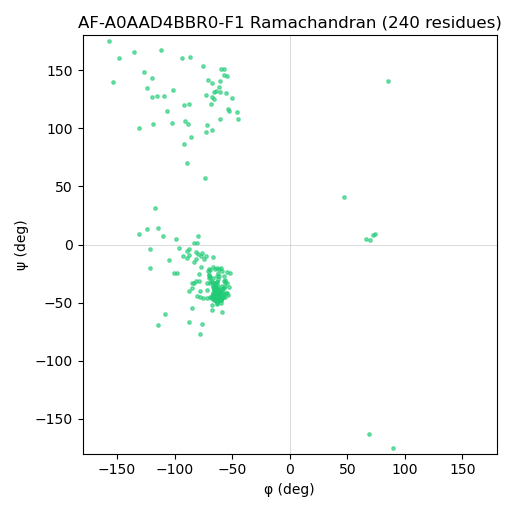42 1.00 78.69 193 GLY A C 1
ATOM 1528 O O . GLY A 1 193 ? 7.082 -3.886 -15.655 1.00 78.69 193 GLY A O 1
ATOM 1529 N N . PHE A 1 194 ? 5.364 -3.712 -14.226 1.00 77.75 194 PHE A N 1
ATOM 1530 C CA . PHE A 1 194 ? 5.070 -2.298 -14.477 1.00 77.75 194 PHE A CA 1
ATOM 1531 C C . PHE A 1 194 ? 4.967 -1.463 -13.189 1.00 77.75 194 PHE A C 1
ATOM 1533 O O . PHE A 1 194 ? 4.616 -0.283 -13.231 1.00 77.75 194 PHE A O 1
ATOM 1540 N N . ASN A 1 195 ? 5.326 -2.041 -12.039 1.00 78.19 195 ASN A N 1
ATOM 1541 C CA . ASN A 1 195 ? 5.384 -1.329 -10.768 1.00 78.19 195 ASN A CA 1
ATOM 1542 C C . ASN A 1 195 ? 6.510 -0.280 -10.764 1.00 78.19 195 ASN A C 1
ATOM 1544 O O . ASN A 1 195 ? 7.640 -0.527 -11.192 1.00 78.19 195 ASN A O 1
ATOM 1548 N N . THR A 1 196 ? 6.225 0.894 -10.206 1.00 78.00 196 THR A N 1
ATOM 1549 C CA . THR A 1 196 ? 7.168 2.019 -10.161 1.00 78.00 196 THR A CA 1
ATOM 1550 C C . THR A 1 196 ? 8.227 1.900 -9.062 1.00 78.00 196 THR A C 1
ATOM 1552 O O . THR A 1 196 ? 9.194 2.662 -9.077 1.00 78.00 196 THR A O 1
ATOM 1555 N N . GLU A 1 197 ? 8.124 0.920 -8.157 1.00 78.50 197 GLU A N 1
ATOM 1556 C CA . GLU A 1 197 ? 9.107 0.691 -7.085 1.00 78.50 197 GLU A CA 1
ATOM 1557 C C . GLU A 1 197 ? 10.535 0.493 -7.606 1.00 78.50 197 GLU A C 1
ATOM 1559 O O . GLU A 1 197 ? 11.485 1.079 -7.076 1.00 78.50 197 GLU A O 1
ATOM 1564 N N . VAL A 1 198 ? 10.697 -0.323 -8.653 1.00 76.00 198 VAL A N 1
ATOM 1565 C CA . VAL A 1 198 ? 12.011 -0.623 -9.237 1.00 76.00 198 VAL A CA 1
ATOM 1566 C C . VAL A 1 198 ? 12.602 0.620 -9.915 1.00 76.00 198 VAL A C 1
ATOM 1568 O O . VAL A 1 198 ? 13.722 1.005 -9.554 1.00 76.00 198 VAL A O 1
ATOM 1571 N N . PRO A 1 199 ? 11.879 1.317 -10.819 1.00 78.00 199 PRO A N 1
ATOM 1572 C CA . PRO A 1 199 ? 12.324 2.605 -11.340 1.00 78.00 199 PRO A CA 1
ATOM 1573 C C . PRO A 1 199 ? 12.630 3.642 -10.252 1.00 78.00 199 PRO A C 1
ATOM 1575 O O . PRO A 1 199 ? 13.649 4.325 -10.342 1.00 78.00 199 PRO A O 1
ATOM 1578 N N . GLU A 1 200 ? 11.809 3.759 -9.201 1.00 79.62 200 GLU A N 1
ATOM 1579 C CA . GLU A 1 200 ? 12.039 4.722 -8.117 1.00 79.62 200 GLU A CA 1
ATOM 1580 C C . GLU A 1 200 ? 13.315 4.395 -7.330 1.00 79.62 200 GLU A C 1
ATOM 1582 O O . GLU A 1 200 ? 14.097 5.299 -7.003 1.00 79.62 200 GLU A O 1
ATOM 1587 N N . ARG A 1 201 ? 13.583 3.106 -7.081 1.00 83.00 201 ARG A N 1
ATOM 1588 C CA . ARG A 1 201 ? 14.834 2.662 -6.460 1.00 83.00 201 ARG A CA 1
ATOM 1589 C C . ARG A 1 201 ? 16.034 3.010 -7.332 1.00 83.00 201 ARG A C 1
ATOM 1591 O O . ARG A 1 201 ? 16.987 3.605 -6.828 1.00 83.00 201 ARG A O 1
ATOM 1598 N N . LEU A 1 202 ? 15.971 2.701 -8.625 1.00 84.19 202 LEU A N 1
ATOM 1599 C CA . LEU A 1 202 ? 17.032 3.040 -9.573 1.00 84.19 202 LEU A CA 1
ATOM 1600 C C . LEU A 1 202 ? 17.229 4.553 -9.679 1.00 84.19 202 LEU A C 1
ATOM 1602 O O . LEU A 1 202 ? 18.359 5.017 -9.760 1.00 84.19 202 LEU A O 1
ATOM 1606 N N . HIS A 1 203 ? 16.168 5.350 -9.585 1.00 83.75 203 HIS A N 1
ATOM 1607 C CA . HIS A 1 203 ? 16.261 6.807 -9.606 1.00 83.75 203 HIS A CA 1
ATOM 1608 C C . HIS A 1 203 ? 17.052 7.373 -8.408 1.00 83.75 203 HIS A C 1
ATOM 1610 O O . HIS A 1 203 ? 17.689 8.424 -8.522 1.00 83.75 203 HIS A O 1
ATOM 1616 N N . ILE A 1 204 ? 17.087 6.686 -7.258 1.00 85.38 204 ILE A N 1
ATOM 1617 C CA . ILE A 1 204 ? 17.967 7.072 -6.141 1.00 85.38 204 ILE A CA 1
ATOM 1618 C C . ILE A 1 204 ? 19.436 6.965 -6.560 1.00 85.38 204 ILE A C 1
ATOM 1620 O O . ILE A 1 204 ? 20.198 7.918 -6.368 1.00 85.38 204 ILE A O 1
ATOM 1624 N N . ASP A 1 205 ? 19.818 5.824 -7.126 1.00 85.50 205 ASP A N 1
ATOM 1625 C CA . ASP A 1 205 ? 21.209 5.516 -7.452 1.00 85.50 205 ASP A CA 1
ATOM 1626 C C . ASP A 1 205 ? 21.678 6.228 -8.722 1.00 85.50 205 ASP A C 1
ATOM 1628 O O . ASP A 1 205 ? 22.736 6.857 -8.725 1.00 85.50 205 ASP A O 1
ATOM 1632 N N . LEU A 1 206 ? 20.853 6.203 -9.767 1.00 87.31 206 LEU A N 1
ATOM 1633 C CA . LEU A 1 206 ? 21.191 6.711 -11.090 1.00 87.31 206 LEU A CA 1
ATOM 1634 C C . LEU A 1 206 ? 20.991 8.223 -11.221 1.00 87.31 206 LEU A C 1
ATOM 1636 O O . LEU A 1 206 ? 21.756 8.883 -11.919 1.00 87.31 206 LEU A O 1
ATOM 1640 N N . ALA A 1 207 ? 19.996 8.797 -10.537 1.00 89.75 207 ALA A N 1
ATOM 1641 C CA . ALA A 1 207 ? 19.695 10.221 -10.656 1.00 89.75 207 ALA A CA 1
ATOM 1642 C C . ALA A 1 207 ? 20.080 11.013 -9.403 1.00 89.75 207 ALA A C 1
ATOM 1644 O O . ALA A 1 207 ? 20.913 11.914 -9.475 1.00 89.75 207 ALA A O 1
ATOM 1645 N N . LYS A 1 208 ? 19.516 10.693 -8.229 1.00 91.44 208 LYS A N 1
ATOM 1646 C CA . LYS A 1 208 ? 19.680 11.532 -7.024 1.00 91.44 208 LYS A CA 1
ATOM 1647 C C . LYS A 1 208 ? 21.123 11.572 -6.518 1.00 91.44 208 LYS A C 1
ATOM 1649 O O . LYS A 1 208 ? 21.609 12.651 -6.172 1.00 91.44 208 LYS A O 1
ATOM 1654 N N . ARG A 1 209 ? 21.810 10.425 -6.450 1.00 92.44 209 ARG A N 1
ATOM 1655 C CA . ARG A 1 209 ? 23.222 10.357 -6.023 1.00 92.44 209 ARG A CA 1
ATOM 1656 C C . ARG A 1 209 ? 24.140 11.045 -7.028 1.00 92.44 209 ARG A C 1
ATOM 1658 O O . ARG A 1 209 ? 24.929 11.897 -6.624 1.00 92.44 209 ARG A O 1
ATOM 1665 N N . ALA A 1 210 ? 23.962 10.753 -8.314 1.00 92.06 210 ALA A N 1
ATOM 1666 C CA . ALA A 1 210 ? 24.711 11.389 -9.391 1.00 92.06 210 ALA A CA 1
ATOM 1667 C C . ALA A 1 210 ? 24.526 12.918 -9.389 1.00 92.06 210 ALA A C 1
ATOM 1669 O O . ALA A 1 210 ? 25.499 13.666 -9.455 1.00 92.06 210 ALA A O 1
ATOM 1670 N N . TYR A 1 211 ? 23.288 13.399 -9.236 1.00 94.00 211 TYR A N 1
ATOM 1671 C CA . TYR A 1 211 ? 22.984 14.828 -9.176 1.00 94.00 211 TYR A CA 1
ATOM 1672 C C . TYR A 1 211 ? 23.618 15.492 -7.951 1.00 94.00 211 TYR A C 1
ATOM 1674 O O . TYR A 1 211 ? 24.202 16.569 -8.064 1.00 94.00 211 TYR A O 1
ATOM 1682 N N . ARG A 1 212 ? 23.566 14.839 -6.782 1.00 94.19 212 ARG A N 1
ATOM 1683 C CA . ARG A 1 212 ? 24.206 15.332 -5.551 1.00 94.19 212 ARG A CA 1
ATOM 1684 C C . ARG A 1 212 ? 25.730 15.417 -5.672 1.00 94.19 212 ARG A C 1
ATOM 1686 O O . ARG A 1 212 ? 26.317 16.297 -5.055 1.00 94.19 212 ARG A O 1
ATOM 1693 N N . ALA A 1 213 ? 26.346 14.521 -6.439 1.00 92.25 213 ALA A N 1
ATOM 1694 C CA . ALA A 1 213 ? 27.780 14.533 -6.719 1.00 92.25 213 ALA A CA 1
ATOM 1695 C C . ALA A 1 213 ? 28.192 15.586 -7.768 1.00 92.25 213 ALA A C 1
ATOM 1697 O O . ALA A 1 213 ? 29.383 15.819 -7.959 1.00 92.25 213 ALA A O 1
ATOM 1698 N N . SER A 1 214 ? 27.229 16.217 -8.446 1.00 93.56 214 SER A N 1
ATOM 1699 C CA . SER A 1 214 ? 27.483 17.288 -9.411 1.00 93.56 214 SER A CA 1
ATOM 1700 C C . SER A 1 214 ? 27.561 18.662 -8.739 1.00 93.56 214 SER A C 1
ATOM 1702 O O . SER A 1 214 ? 27.011 18.888 -7.658 1.00 93.56 214 SER A O 1
ATOM 1704 N N . ASN A 1 215 ? 28.158 19.632 -9.430 1.00 94.69 215 ASN A N 1
ATOM 1705 C CA . ASN A 1 215 ? 28.090 21.043 -9.034 1.00 94.69 215 ASN A CA 1
ATOM 1706 C C . ASN A 1 215 ? 26.766 21.732 -9.449 1.00 94.69 215 ASN A C 1
ATOM 1708 O O . ASN A 1 215 ? 26.630 22.940 -9.275 1.00 94.69 215 ASN A O 1
ATOM 1712 N N . ARG A 1 216 ? 25.790 20.970 -9.976 1.00 91.94 216 ARG A N 1
ATOM 1713 C CA . ARG A 1 216 ? 24.465 21.408 -10.467 1.00 91.94 216 ARG A CA 1
ATOM 1714 C C . ARG A 1 216 ? 24.462 22.306 -11.712 1.00 91.94 216 ARG A C 1
ATOM 1716 O O . ARG A 1 216 ? 23.392 22.725 -12.143 1.00 91.94 216 ARG A O 1
ATOM 1723 N N . ARG A 1 217 ? 25.614 22.555 -12.336 1.00 91.88 217 ARG A N 1
ATOM 1724 C CA . ARG A 1 217 ? 25.736 23.213 -13.646 1.00 91.88 217 ARG A CA 1
ATOM 1725 C C . ARG A 1 217 ? 25.981 22.158 -14.719 1.00 91.88 217 ARG A C 1
ATOM 1727 O O . ARG A 1 217 ? 26.802 21.280 -14.499 1.00 91.88 217 ARG A O 1
ATOM 1734 N N . ASP A 1 218 ? 25.271 22.200 -15.845 1.00 91.75 218 ASP A N 1
ATOM 1735 C CA . ASP A 1 218 ? 25.385 21.177 -16.907 1.00 91.75 218 ASP A CA 1
ATOM 1736 C C . ASP A 1 218 ? 25.345 19.740 -16.343 1.00 91.75 218 ASP A C 1
ATOM 1738 O O . ASP A 1 218 ? 26.122 18.850 -16.705 1.00 91.75 218 ASP A O 1
ATOM 1742 N N . TYR A 1 219 ? 24.451 19.537 -15.368 1.00 91.19 219 TYR A N 1
ATOM 1743 C CA . TYR A 1 219 ? 24.469 18.394 -14.456 1.00 91.19 219 TYR A CA 1
ATOM 1744 C C . TYR A 1 219 ? 24.323 17.052 -15.176 1.00 91.19 219 TYR A C 1
ATOM 1746 O O . TYR A 1 219 ? 24.855 16.060 -14.697 1.00 91.19 219 TYR A O 1
ATOM 1754 N N . VAL A 1 220 ? 23.675 17.008 -16.344 1.00 93.00 220 VAL A N 1
ATOM 1755 C CA . VAL A 1 220 ? 23.504 15.782 -17.140 1.00 93.00 220 VAL A CA 1
ATOM 1756 C C . VAL A 1 220 ? 24.857 15.183 -17.542 1.00 93.00 220 VAL A C 1
ATOM 1758 O O . VAL A 1 220 ? 25.070 13.978 -17.392 1.00 93.00 220 VAL A O 1
ATOM 1761 N N . ILE A 1 221 ? 25.807 16.015 -17.984 1.00 95.69 221 ILE A N 1
ATOM 1762 C CA . ILE A 1 221 ? 27.150 15.571 -18.397 1.00 95.69 221 ILE A CA 1
ATOM 1763 C C . ILE A 1 221 ? 27.917 15.027 -17.187 1.00 95.69 221 ILE A C 1
ATOM 1765 O O . ILE A 1 221 ? 28.560 13.974 -17.251 1.00 95.69 221 ILE A O 1
ATOM 1769 N N . GLN A 1 222 ? 27.812 15.725 -16.056 1.00 94.06 222 GLN A N 1
ATOM 1770 C CA . GLN A 1 222 ? 28.471 15.330 -14.813 1.00 94.06 222 GLN A CA 1
ATOM 1771 C C . GLN A 1 222 ? 27.886 14.040 -14.245 1.00 94.06 222 GLN A C 1
ATOM 1773 O O . GLN A 1 222 ? 28.642 13.147 -13.872 1.00 94.06 222 GLN A O 1
ATOM 1778 N N . MET A 1 223 ? 26.560 13.910 -14.236 1.00 95.94 223 MET A N 1
ATOM 1779 C CA . MET A 1 223 ? 25.858 12.702 -13.812 1.00 95.94 223 MET A CA 1
ATOM 1780 C C . MET A 1 223 ? 26.260 11.507 -14.673 1.00 95.94 223 MET A C 1
ATOM 1782 O O . MET A 1 223 ? 26.634 10.472 -14.134 1.00 95.94 223 MET A O 1
ATOM 1786 N N . THR A 1 224 ? 26.284 11.668 -15.998 1.00 94.38 224 THR A N 1
ATOM 1787 C CA . THR A 1 224 ? 26.704 10.609 -16.933 1.00 94.38 224 THR A CA 1
ATOM 1788 C C . THR A 1 224 ? 28.148 10.173 -16.675 1.00 94.38 224 THR A C 1
ATOM 1790 O O . THR A 1 224 ? 28.452 8.981 -16.628 1.00 94.38 224 THR A O 1
ATOM 1793 N N . THR A 1 225 ? 29.047 11.135 -16.453 1.00 94.88 225 THR A N 1
ATOM 1794 C CA . THR A 1 225 ? 30.455 10.856 -16.129 1.00 94.88 225 THR A CA 1
ATOM 1795 C C . THR A 1 225 ? 30.591 10.148 -14.783 1.00 94.88 225 THR A C 1
ATOM 1797 O O . THR A 1 225 ? 31.374 9.208 -14.650 1.00 94.88 225 THR A O 1
ATOM 1800 N N . TRP A 1 226 ? 29.826 10.582 -13.780 1.00 95.19 226 TRP A N 1
ATOM 1801 C CA . TRP A 1 226 ? 29.806 9.973 -12.456 1.00 95.19 226 TRP A CA 1
ATOM 1802 C C . TRP A 1 226 ? 29.331 8.519 -12.520 1.00 95.19 226 TRP A C 1
ATOM 1804 O O . TRP A 1 226 ? 30.014 7.650 -11.983 1.00 95.19 226 TRP A O 1
ATOM 1814 N N . LEU A 1 227 ? 28.240 8.243 -13.241 1.00 95.00 227 LEU A N 1
ATOM 1815 C CA . LEU A 1 227 ? 27.715 6.887 -13.433 1.00 95.00 227 LEU A CA 1
ATOM 1816 C C . LEU A 1 227 ? 28.736 5.979 -14.114 1.00 95.00 227 LEU A C 1
ATOM 1818 O O . LEU A 1 227 ? 29.047 4.917 -13.586 1.00 95.00 227 LEU A O 1
ATOM 1822 N N . ARG A 1 228 ? 29.362 6.447 -15.203 1.00 95.50 228 ARG A N 1
ATOM 1823 C CA . ARG A 1 228 ? 30.421 5.692 -15.888 1.00 95.50 228 ARG A CA 1
ATOM 1824 C C . ARG A 1 228 ? 31.561 5.311 -14.939 1.00 95.50 228 ARG A C 1
ATOM 1826 O O . ARG A 1 228 ? 32.050 4.189 -14.989 1.00 95.50 228 ARG A O 1
ATOM 1833 N N . ARG A 1 229 ? 31.978 6.231 -14.060 1.00 94.62 229 ARG A N 1
ATOM 1834 C CA . ARG A 1 229 ? 33.017 5.953 -13.052 1.00 94.62 229 ARG A CA 1
ATOM 1835 C C . ARG A 1 229 ? 32.560 4.909 -12.032 1.00 94.62 229 ARG A C 1
ATOM 1837 O O . ARG A 1 229 ? 33.352 4.036 -11.696 1.00 94.62 229 ARG A O 1
ATOM 1844 N N . GLN A 1 230 ? 31.315 4.987 -11.552 1.00 94.62 230 GLN A N 1
ATOM 1845 C CA . GLN A 1 230 ? 30.764 3.981 -10.636 1.00 94.62 230 GLN A CA 1
ATOM 1846 C C . GLN A 1 230 ? 30.733 2.592 -11.282 1.00 94.62 230 GLN A C 1
ATOM 1848 O O . GLN A 1 230 ? 31.157 1.625 -10.652 1.00 94.62 230 GLN A O 1
ATOM 1853 N N . ASP A 1 231 ? 30.320 2.502 -12.547 1.00 93.94 231 ASP A N 1
ATOM 1854 C CA . ASP A 1 231 ? 30.296 1.238 -13.286 1.00 93.94 231 ASP A CA 1
ATOM 1855 C C . ASP A 1 231 ? 31.700 0.649 -13.457 1.00 93.94 231 ASP A C 1
ATOM 1857 O O . ASP A 1 231 ? 31.901 -0.537 -13.197 1.00 93.94 231 ASP A O 1
ATOM 1861 N N . SER A 1 232 ? 32.696 1.468 -13.821 1.00 95.38 232 SER A N 1
ATOM 1862 C CA . SER A 1 232 ? 34.090 1.012 -13.933 1.00 95.38 232 SER A CA 1
ATOM 1863 C C . SER A 1 232 ? 34.641 0.479 -12.609 1.00 95.38 232 SER A C 1
ATOM 1865 O O . SER A 1 232 ? 35.286 -0.567 -12.595 1.00 95.38 232 SER A O 1
ATOM 1867 N N . ILE A 1 233 ? 34.365 1.163 -11.493 1.00 95.06 233 ILE A N 1
ATOM 1868 C CA . ILE A 1 233 ? 34.781 0.709 -10.158 1.00 95.06 233 ILE A CA 1
ATOM 1869 C C . ILE A 1 233 ? 34.098 -0.617 -9.812 1.00 95.06 233 ILE A C 1
ATOM 1871 O O . ILE A 1 233 ? 34.766 -1.542 -9.356 1.00 95.06 233 ILE A O 1
ATOM 1875 N N . ARG A 1 234 ? 32.788 -0.737 -10.062 1.00 93.06 234 ARG A N 1
ATOM 1876 C CA . ARG A 1 234 ? 32.024 -1.959 -9.774 1.00 93.06 234 ARG A CA 1
ATOM 1877 C C . ARG A 1 234 ? 32.537 -3.152 -10.579 1.00 93.06 234 ARG A C 1
ATOM 1879 O O . ARG A 1 234 ? 32.682 -4.237 -10.028 1.00 93.06 234 ARG A O 1
ATOM 1886 N N . LEU A 1 235 ? 32.829 -2.956 -11.866 1.00 94.75 235 LEU A N 1
ATOM 1887 C CA . LEU A 1 235 ? 33.414 -3.989 -12.725 1.00 94.75 235 LEU A CA 1
ATOM 1888 C C . LEU A 1 235 ? 34.794 -4.428 -12.225 1.00 94.75 235 LEU A C 1
ATOM 1890 O O . LEU A 1 235 ? 35.076 -5.623 -12.191 1.00 94.75 235 LEU A O 1
ATOM 1894 N N . HIS A 1 236 ? 35.633 -3.480 -11.805 1.00 95.00 236 HIS A N 1
ATOM 1895 C CA . HIS A 1 236 ? 36.948 -3.799 -11.259 1.00 95.00 236 HIS A CA 1
ATOM 1896 C C . HIS A 1 236 ? 36.860 -4.556 -9.924 1.00 95.00 236 HIS A C 1
ATOM 1898 O O . HIS A 1 236 ? 37.560 -5.545 -9.744 1.00 95.00 236 HIS A O 1
ATOM 1904 N N . ASP A 1 237 ? 35.960 -4.160 -9.019 1.00 95.75 237 ASP A N 1
ATOM 1905 C CA . ASP A 1 237 ? 35.705 -4.880 -7.761 1.00 95.75 237 ASP A CA 1
ATOM 1906 C C . ASP A 1 237 ? 35.217 -6.318 -8.008 1.00 95.75 237 ASP A C 1
ATOM 1908 O O . ASP A 1 237 ? 35.674 -7.247 -7.347 1.00 95.75 237 ASP A O 1
ATOM 1912 N N . HIS A 1 238 ? 34.345 -6.526 -9.002 1.00 93.44 238 HIS A N 1
ATOM 1913 C CA . HIS A 1 238 ? 33.940 -7.871 -9.419 1.00 93.44 238 HIS A CA 1
ATOM 1914 C C . HIS A 1 238 ? 35.115 -8.699 -9.949 1.00 93.44 238 HIS A C 1
ATOM 1916 O O . HIS A 1 238 ? 35.211 -9.872 -9.609 1.00 93.44 238 HIS A O 1
ATOM 1922 N N . PHE A 1 239 ? 36.008 -8.098 -10.741 1.00 93.50 239 PHE A N 1
ATOM 1923 C CA . PHE A 1 239 ? 37.213 -8.767 -11.234 1.00 93.50 239 PHE A CA 1
ATOM 1924 C C . PHE A 1 239 ? 38.158 -9.180 -10.097 1.00 93.50 239 PHE A C 1
ATOM 1926 O O . PHE A 1 239 ? 38.704 -10.271 -10.142 1.00 93.50 239 PHE A O 1
ATOM 1933 N N . LEU A 1 240 ? 38.329 -8.347 -9.065 1.00 95.19 240 LEU A N 1
ATOM 1934 C CA . LEU A 1 240 ? 39.192 -8.662 -7.917 1.00 95.19 240 LEU A CA 1
ATOM 1935 C C . LEU A 1 240 ? 38.636 -9.767 -7.002 1.00 95.19 240 LEU A C 1
ATOM 1937 O O . LEU A 1 240 ? 39.389 -10.346 -6.223 1.00 95.19 240 LEU A O 1
ATOM 1941 N N . LYS A 1 241 ? 37.321 -10.012 -7.042 1.00 93.44 241 LYS A N 1
ATOM 1942 C CA . LYS A 1 241 ? 36.632 -11.038 -6.239 1.00 93.44 241 LYS A CA 1
ATOM 1943 C C . LYS A 1 241 ? 36.488 -12.384 -6.951 1.00 93.44 241 LYS A C 1
ATOM 1945 O O . LYS A 1 241 ? 36.019 -13.330 -6.318 1.00 93.44 241 LYS A O 1
ATOM 1950 N N . TRP A 1 242 ? 36.797 -12.434 -8.243 1.00 77.81 242 TRP A N 1
ATOM 1951 C CA . TRP A 1 242 ? 36.802 -13.646 -9.057 1.00 77.81 242 TRP A CA 1
ATOM 1952 C C . TRP A 1 242 ? 38.154 -14.349 -8.935 1.00 77.81 242 TRP A C 1
ATOM 1954 O O . TRP A 1 242 ? 38.136 -15.584 -8.744 1.00 77.81 242 TRP A O 1
#

Mean predicted aligned error: 9.68 Å

Solvent-accessible surface area (backbone atoms only — not comparable to full-atom values): 14259 Å² total; per-residue (Å²): 138,82,81,77,80,77,83,71,80,82,66,88,63,77,77,48,63,83,74,75,52,69,86,81,76,62,82,40,76,83,39,97,88,53,56,68,83,73,68,68,68,60,36,57,54,67,30,42,47,46,33,41,41,56,66,41,50,50,49,54,53,37,68,74,52,33,58,69,55,50,25,50,36,36,48,67,51,80,80,48,98,93,49,76,68,38,79,81,30,59,79,86,60,86,79,80,52,73,68,58,45,56,46,45,61,78,47,43,66,70,49,48,56,93,63,59,58,68,46,53,55,49,20,49,50,18,47,53,49,27,55,56,51,54,63,35,83,67,80,51,74,66,53,50,51,52,31,51,49,18,49,51,46,20,63,73,24,50,59,51,43,41,77,72,64,76,39,92,74,76,94,40,70,50,60,58,51,58,74,48,42,65,62,44,33,76,74,74,42,39,42,66,82,60,29,53,63,62,59,54,55,46,40,46,62,67,43,52,49,23,47,68,76,30,92,70,65,74,34,67,62,46,20,54,52,47,48,53,51,53,51,53,51,52,54,50,55,52,60,77,74,107

InterPro domains:
  IPR041078 Plavaka transposase [PF18759] (28-61)

Secondary structure (DSSP, 8-state):
-PPPPPPP-----GGGGGGT------TTTT-TT--GGGS----IIIIIIIIIIIIIIHHHHHHHH-HHHHHHHHHHSPPBTTB---TT-STT-----HHHHHHHHHHHHHHHTTTS-HHHHHHHHHHHHHHHHHT-SS--HHHHHHHHHHHHHHHHHTTHHHHTTS-S----HHHHHGGGHHHHHHHH--GGGT-THHHHHHHIIIIIIHHHTS-SSSHHHHHHHHHHHHHHHHHHHHHHH-

Nearest PDB structures (foldseek):
  3nsq-assembly1_B-2  TM=2.837E-01  e=7.317E+00  Homo sapiens
  3osa-assembly1_C  TM=2.840E-01  e=6.968E+00  Homo sapiens
  5tml-assembly1_B  TM=2.707E-01  e=5.196E+00  Homo sapiens

pLDDT: mean 86.96, std 15.99, range [29.53, 98.56]